Protein AF-A0A6B0XK32-F1 (afdb_monomer_lite)

Sequence (241 aa):
MDDLLRACERLWPQGVSIFLSHQARFRNPLSPVDREALADSEAARDTAVVAVVAEDLPERLDRLERGTYFPVPLARAVAGGRAFDDALMSFHYPPIVVDADRRWSWKGQSVAERIRRFFVQHIGYDPALGVWFVEYRVNDGWWDKCYLDCATTPLVAVQLREGTEDEGGRVVADLNNRLTDTLDPDSLRLDEQERLFATSADHGLVEIADAPRFTLLRTVSEDCRTVEFAGARRTLSWPDG

Structure (mmCIF, N/CA/C/O backbone):
data_AF-A0A6B0XK32-F1
#
_entry.id   AF-A0A6B0XK32-F1
#
loop_
_atom_site.group_PDB
_atom_site.id
_atom_site.type_symbol
_atom_site.label_atom_id
_atom_site.label_alt_id
_atom_site.label_comp_id
_atom_site.label_asym_id
_atom_site.label_entity_id
_atom_site.label_seq_id
_atom_site.pdbx_PDB_ins_code
_atom_site.Cartn_x
_atom_site.Cartn_y
_atom_site.Cartn_z
_atom_site.occupancy
_atom_site.B_iso_or_equiv
_atom_site.auth_seq_id
_atom_site.auth_comp_id
_atom_site.auth_asym_id
_atom_site.auth_atom_id
_atom_site.pdbx_PDB_model_num
ATOM 1 N N . MET A 1 1 ? 1.103 -6.679 24.507 1.00 87.19 1 MET A N 1
ATOM 2 C CA . MET A 1 1 ? 1.551 -6.611 23.100 1.00 87.19 1 MET A CA 1
ATOM 3 C C . MET A 1 1 ? 1.401 -7.964 22.420 1.00 87.19 1 MET A C 1
ATOM 5 O O . MET A 1 1 ? 0.798 -8.006 21.362 1.00 87.19 1 MET A O 1
ATOM 9 N N . ASP A 1 2 ? 1.865 -9.057 23.024 1.00 90.19 2 ASP A N 1
ATOM 10 C CA . ASP A 1 2 ? 1.809 -10.392 22.403 1.00 90.19 2 ASP A CA 1
ATOM 11 C C . ASP A 1 2 ? 0.392 -10.848 22.023 1.00 90.19 2 ASP A C 1
ATOM 13 O O . ASP A 1 2 ? 0.184 -11.312 20.904 1.00 90.19 2 ASP A O 1
ATOM 17 N N . ASP A 1 3 ? -0.596 -10.652 22.902 1.00 90.38 3 ASP A N 1
ATOM 18 C CA . ASP A 1 3 ? -1.992 -11.012 22.605 1.00 90.38 3 ASP A CA 1
ATOM 19 C C . ASP A 1 3 ? -2.573 -10.176 21.460 1.00 90.38 3 ASP A C 1
ATOM 21 O O . ASP A 1 3 ? -3.212 -10.713 20.557 1.00 90.38 3 ASP A O 1
ATOM 25 N N . LEU A 1 4 ? -2.278 -8.870 21.450 1.00 93.69 4 LEU A N 1
ATOM 26 C CA . LEU A 1 4 ? -2.646 -7.966 20.360 1.00 93.69 4 LEU A CA 1
ATOM 27 C C . LEU A 1 4 ? -2.026 -8.430 19.037 1.00 93.69 4 LEU A C 1
ATOM 29 O O . LEU A 1 4 ? -2.711 -8.468 18.020 1.00 93.69 4 LEU A O 1
ATOM 33 N N . LEU A 1 5 ? -0.743 -8.796 19.047 1.00 95.12 5 LEU A N 1
ATOM 34 C CA . LEU A 1 5 ? -0.038 -9.239 17.851 1.00 95.12 5 LEU A CA 1
ATOM 35 C C . LEU A 1 5 ? -0.641 -10.534 17.300 1.00 95.12 5 LEU A C 1
ATOM 37 O O . LEU A 1 5 ? -1.006 -10.579 16.128 1.00 95.12 5 LEU A O 1
ATOM 41 N N . ARG A 1 6 ? -0.820 -11.547 18.155 1.00 95.12 6 ARG A N 1
ATOM 42 C CA . ARG A 1 6 ? -1.422 -12.834 17.778 1.00 95.12 6 ARG A CA 1
ATOM 43 C C . ARG A 1 6 ? -2.830 -12.657 17.213 1.00 95.12 6 ARG A C 1
ATOM 45 O O . ARG A 1 6 ? -3.221 -13.333 16.263 1.00 95.12 6 ARG A O 1
ATOM 52 N N . ALA A 1 7 ? -3.602 -11.746 17.796 1.00 94.88 7 ALA A N 1
ATOM 53 C CA . ALA A 1 7 ? -4.926 -11.416 17.303 1.00 94.88 7 ALA A CA 1
ATOM 54 C C . ALA A 1 7 ? -4.870 -10.758 15.918 1.00 94.88 7 ALA A C 1
ATOM 56 O O . ALA A 1 7 ? -5.557 -11.206 15.001 1.00 94.88 7 ALA A O 1
ATOM 57 N N . CYS A 1 8 ? -3.999 -9.763 15.724 1.00 96.94 8 CYS A N 1
ATOM 58 C CA . CYS A 1 8 ? -3.786 -9.149 14.415 1.00 96.94 8 CYS A CA 1
ATOM 59 C C . CYS A 1 8 ? -3.351 -10.178 13.356 1.00 96.94 8 CYS A C 1
ATOM 61 O O . CYS A 1 8 ? -3.850 -10.133 12.235 1.00 96.94 8 CYS A O 1
ATOM 63 N N . GLU A 1 9 ? -2.482 -11.135 13.700 1.00 96.38 9 GLU A N 1
ATOM 64 C CA . GLU A 1 9 ? -2.036 -12.205 12.790 1.00 96.38 9 GLU A CA 1
ATOM 65 C C . GLU A 1 9 ? -3.196 -13.099 12.339 1.00 96.38 9 GLU A C 1
ATOM 67 O O . GLU A 1 9 ? -3.226 -13.549 11.196 1.00 96.38 9 GLU A O 1
ATOM 72 N N . ARG A 1 10 ? -4.185 -13.328 13.211 1.00 95.12 10 ARG A N 1
ATOM 73 C CA . ARG A 1 10 ? -5.401 -14.083 12.879 1.00 95.12 10 ARG A CA 1
ATOM 74 C C . ARG A 1 10 ? -6.360 -13.288 11.986 1.00 95.12 10 ARG A C 1
ATOM 76 O O . ARG A 1 10 ? -7.034 -13.881 11.146 1.00 95.12 10 ARG A O 1
ATOM 83 N N . LEU A 1 11 ? -6.441 -11.973 12.180 1.00 96.38 11 LEU A N 1
ATOM 84 C CA . LEU A 1 11 ? -7.325 -11.077 11.425 1.00 96.38 11 LEU A CA 1
ATOM 85 C C . LEU A 1 11 ? -6.786 -10.780 10.014 1.00 96.38 11 LEU A C 1
ATOM 87 O O . LEU A 1 11 ? -7.555 -10.724 9.052 1.00 96.38 11 LEU A O 1
ATOM 91 N N . TRP A 1 12 ? -5.466 -10.651 9.873 1.00 95.94 12 TRP A N 1
ATOM 92 C CA . TRP A 1 12 ? -4.818 -10.202 8.639 1.00 95.94 12 TRP A CA 1
ATOM 93 C C . TRP A 1 12 ? -5.157 -11.023 7.384 1.00 95.94 12 TRP A C 1
ATOM 95 O O . TRP A 1 12 ? -5.528 -10.412 6.379 1.00 95.94 12 TRP A O 1
ATOM 105 N N . PRO A 1 13 ? -5.142 -12.374 7.400 1.00 94.69 13 PRO A N 1
ATOM 106 C CA . PRO A 1 13 ? -5.497 -13.173 6.224 1.00 94.69 13 PRO A CA 1
ATOM 107 C C . PRO A 1 13 ? -6.933 -12.956 5.727 1.00 94.69 13 PRO A C 1
ATOM 109 O O . PRO A 1 13 ? -7.226 -13.246 4.571 1.00 94.69 13 PRO A O 1
ATOM 112 N N . GLN A 1 14 ? -7.827 -12.437 6.576 1.00 94.38 14 GLN A N 1
ATOM 113 C CA . GLN A 1 14 ? -9.205 -12.102 6.202 1.00 94.38 14 GLN A CA 1
ATOM 114 C C . GLN A 1 14 ? -9.328 -10.690 5.601 1.00 94.38 14 GLN A C 1
ATOM 116 O O . GLN A 1 14 ? -10.423 -10.244 5.272 1.00 94.38 14 GLN A O 1
ATOM 121 N N . GLY A 1 15 ? -8.213 -9.970 5.440 1.00 93.88 15 GLY A N 1
ATOM 122 C CA . GLY A 1 15 ? -8.193 -8.580 4.987 1.00 93.88 15 GLY A CA 1
ATOM 123 C C . GLY A 1 15 ? -8.655 -7.589 6.056 1.00 93.88 15 GLY A C 1
ATOM 124 O O . GLY A 1 15 ? -9.072 -6.484 5.716 1.00 93.88 15 GLY A O 1
ATOM 125 N N . VAL A 1 16 ? -8.593 -7.979 7.333 1.00 95.94 16 VAL A N 1
ATOM 126 C CA . VAL A 1 16 ? -8.900 -7.123 8.483 1.00 95.94 16 VAL A CA 1
ATOM 127 C C . VAL A 1 16 ? -7.586 -6.613 9.068 1.00 95.94 16 VAL A C 1
ATOM 129 O O . VAL A 1 16 ? -6.782 -7.384 9.593 1.00 95.94 16 VAL A O 1
ATOM 132 N N . SER A 1 17 ? -7.359 -5.305 8.984 1.00 96.69 17 SER A N 1
ATOM 133 C CA . SER A 1 17 ? -6.182 -4.641 9.546 1.00 96.69 17 SER A CA 1
ATOM 134 C C . SER A 1 17 ? -6.546 -3.814 10.778 1.00 96.69 17 SER A C 1
ATOM 136 O O . SER A 1 17 ? -7.652 -3.290 10.905 1.00 96.69 17 SER A O 1
ATOM 138 N N . ILE A 1 18 ? -5.594 -3.680 11.702 1.00 97.31 18 ILE A N 1
ATOM 139 C CA . ILE A 1 18 ? -5.763 -2.925 12.946 1.00 97.31 18 ILE A CA 1
ATOM 140 C C . ILE A 1 18 ? -4.796 -1.756 12.953 1.00 97.31 18 ILE A C 1
ATOM 142 O O . ILE A 1 18 ? -3.587 -1.964 12.853 1.00 97.31 18 ILE A O 1
ATOM 146 N N . PHE A 1 19 ? -5.315 -0.542 13.141 1.00 97.31 19 PHE A N 1
ATOM 147 C CA . PHE A 1 19 ? -4.491 0.642 13.373 1.00 97.31 19 PHE A CA 1
ATOM 148 C C . PHE A 1 19 ? -4.674 1.187 14.784 1.00 97.31 19 PHE A C 1
ATOM 150 O O . PHE A 1 19 ? -5.776 1.525 15.219 1.00 97.31 19 PHE A O 1
ATOM 157 N N . LEU A 1 20 ? -3.548 1.350 15.475 1.00 96.31 20 LEU A N 1
ATOM 158 C CA . LEU A 1 20 ? -3.465 2.112 16.711 1.00 96.31 20 LEU A CA 1
ATOM 159 C C . LEU A 1 20 ? -2.926 3.508 16.408 1.00 96.31 20 LEU A C 1
ATOM 161 O O . LEU A 1 20 ? -1.928 3.660 15.708 1.00 96.31 20 LEU A O 1
ATOM 165 N N . SER A 1 21 ? -3.575 4.534 16.952 1.00 92.00 21 SER A N 1
ATOM 166 C CA . SER A 1 21 ? -3.043 5.896 16.908 1.00 92.00 21 SER A CA 1
ATOM 167 C C . SER A 1 21 ? -1.945 6.045 17.960 1.00 92.00 21 SER A C 1
ATOM 169 O O . SER A 1 21 ? -2.215 5.910 19.153 1.00 92.00 21 SER A O 1
ATOM 171 N N . HIS A 1 22 ? -0.729 6.375 17.536 1.00 93.44 22 HIS A N 1
ATOM 172 C CA . HIS A 1 22 ? 0.394 6.678 18.417 1.00 93.44 22 HIS A CA 1
ATOM 173 C C . HIS A 1 22 ? 1.252 7.793 17.812 1.00 93.44 22 HIS A C 1
ATOM 175 O O . HIS A 1 22 ? 1.581 7.747 16.628 1.00 93.44 22 HIS A O 1
ATOM 181 N N . GLN A 1 23 ? 1.591 8.809 18.616 1.00 90.81 23 GLN A N 1
ATOM 182 C CA . GLN A 1 23 ? 2.383 9.973 18.183 1.00 90.81 23 GLN A CA 1
ATOM 183 C C . GLN A 1 23 ? 1.872 10.598 16.870 1.00 90.81 23 GLN A C 1
ATOM 185 O O . GLN A 1 23 ? 2.622 10.772 15.911 1.00 90.81 23 GLN A O 1
ATOM 190 N N . ALA A 1 24 ? 0.571 10.908 16.820 1.00 91.06 24 ALA A N 1
ATOM 191 C CA . ALA A 1 24 ? -0.094 11.515 15.661 1.00 91.06 24 ALA A CA 1
ATOM 192 C C . ALA A 1 24 ? -0.096 10.678 14.363 1.00 91.06 24 ALA A C 1
ATOM 194 O O . ALA A 1 24 ? -0.423 11.213 13.304 1.00 91.06 24 ALA A O 1
ATOM 195 N N . ARG A 1 25 ? 0.254 9.387 14.426 1.00 94.00 25 ARG A N 1
ATOM 196 C CA . ARG A 1 25 ? 0.271 8.468 13.281 1.00 94.00 25 ARG A CA 1
ATOM 197 C C . ARG A 1 25 ? -0.532 7.211 13.565 1.00 94.00 25 ARG A C 1
ATOM 199 O O . ARG A 1 25 ? -0.591 6.741 14.701 1.00 94.00 25 ARG A O 1
ATOM 206 N N . PHE A 1 26 ? -1.101 6.636 12.514 1.00 95.62 26 PHE A N 1
ATOM 207 C CA . PHE A 1 26 ? -1.689 5.307 12.569 1.00 95.62 26 PHE A CA 1
ATOM 208 C C . PHE A 1 26 ? -0.630 4.239 12.326 1.00 95.62 26 PHE A C 1
ATOM 210 O O . PHE A 1 26 ? 0.106 4.279 11.341 1.00 95.62 26 PHE A O 1
ATOM 217 N N . ARG A 1 27 ? -0.562 3.282 13.246 1.00 95.88 27 ARG A N 1
ATOM 218 C CA . ARG A 1 27 ? 0.478 2.260 13.318 1.00 95.88 27 ARG A CA 1
ATOM 219 C C . ARG A 1 27 ? -0.157 0.877 13.281 1.00 95.88 27 ARG A C 1
ATOM 221 O O . ARG A 1 27 ? -1.100 0.623 14.033 1.00 95.88 27 ARG A O 1
ATOM 228 N N . ASN A 1 28 ? 0.359 -0.003 12.425 1.00 96.88 28 ASN A N 1
ATOM 229 C CA . ASN A 1 28 ? -0.066 -1.400 12.367 1.00 96.88 28 ASN A CA 1
ATOM 230 C C . ASN A 1 28 ? 0.826 -2.269 13.266 1.00 96.88 28 ASN A C 1
ATOM 232 O O . ASN A 1 28 ? 2.017 -2.377 12.979 1.00 96.88 28 ASN A O 1
ATOM 236 N N . PRO A 1 29 ? 0.290 -2.955 14.291 1.00 96.88 29 PRO A N 1
ATOM 237 C CA . PRO A 1 29 ? 1.086 -3.846 15.138 1.00 96.88 29 PRO A CA 1
ATOM 238 C C . PRO A 1 29 ? 1.835 -4.958 14.380 1.00 96.88 29 PRO A C 1
ATOM 240 O O . PRO A 1 29 ? 2.850 -5.456 14.872 1.00 96.88 29 PRO A O 1
ATOM 243 N N . LEU A 1 30 ? 1.363 -5.360 13.193 1.00 97.12 30 LEU A N 1
ATOM 244 C CA . LEU A 1 30 ? 2.015 -6.396 12.387 1.00 97.12 30 LEU A CA 1
ATOM 245 C C . LEU A 1 30 ? 3.283 -5.908 11.690 1.00 97.12 30 LEU A C 1
ATOM 247 O O . LEU A 1 30 ? 4.211 -6.698 11.529 1.00 97.12 30 LEU A O 1
ATOM 251 N N . SER A 1 31 ? 3.361 -4.626 11.342 1.00 96.19 31 SER A N 1
ATOM 252 C CA . SER A 1 31 ? 4.545 -4.047 10.710 1.00 96.19 31 SER A CA 1
ATOM 253 C C . SER A 1 31 ? 5.675 -3.908 11.735 1.00 96.19 31 SER A C 1
ATOM 255 O O . SER A 1 31 ? 5.455 -3.280 12.771 1.00 96.19 31 SER A O 1
ATOM 257 N N . PRO A 1 32 ? 6.881 -4.463 11.505 1.00 95.12 32 PRO A N 1
ATOM 258 C CA . PRO A 1 32 ? 7.977 -4.389 12.473 1.00 95.12 32 PRO A CA 1
ATOM 259 C C . PRO A 1 32 ? 8.346 -2.954 12.871 1.00 95.12 32 PRO A C 1
ATOM 261 O O . PRO A 1 32 ? 8.532 -2.679 14.054 1.00 95.12 32 PRO A O 1
ATOM 264 N N . VAL A 1 33 ? 8.369 -2.034 11.900 1.00 93.25 33 VAL A N 1
ATOM 265 C CA . VAL A 1 33 ? 8.687 -0.613 12.124 1.00 93.25 33 VAL A CA 1
ATOM 266 C C . VAL A 1 33 ? 7.618 0.060 12.985 1.00 93.25 33 VAL A C 1
ATOM 268 O O . VAL A 1 33 ? 7.926 0.752 13.956 1.00 93.25 33 VAL A O 1
ATOM 271 N N . ASP A 1 34 ? 6.340 -0.159 12.666 1.00 95.50 34 ASP A N 1
ATOM 272 C CA . ASP A 1 34 ? 5.243 0.403 13.458 1.00 95.50 34 ASP A CA 1
ATOM 273 C C . ASP A 1 34 ? 5.154 -0.258 14.845 1.00 95.50 34 ASP A C 1
ATOM 275 O O . ASP A 1 34 ? 4.798 0.407 15.817 1.00 95.50 34 ASP A O 1
ATOM 279 N N . ARG A 1 35 ? 5.500 -1.545 14.966 1.00 95.69 35 ARG A N 1
ATOM 280 C CA . ARG A 1 35 ? 5.516 -2.285 16.234 1.00 95.69 35 ARG A CA 1
ATOM 281 C C . ARG A 1 35 ? 6.562 -1.744 17.195 1.00 95.69 35 ARG A C 1
ATOM 283 O O . ARG A 1 35 ? 6.255 -1.585 18.374 1.00 95.69 35 ARG A O 1
ATOM 290 N N . GLU A 1 36 ? 7.759 -1.439 16.702 1.00 94.62 36 GLU A N 1
ATOM 291 C CA . GLU A 1 36 ? 8.800 -0.783 17.497 1.00 94.62 36 GLU A CA 1
ATOM 292 C C . GLU A 1 36 ? 8.304 0.572 18.016 1.00 94.62 36 GLU A C 1
ATOM 294 O O . GLU A 1 36 ? 8.368 0.840 19.216 1.00 94.62 36 GLU A O 1
ATOM 299 N N . ALA A 1 37 ? 7.684 1.380 17.149 1.00 93.88 37 ALA A N 1
ATOM 300 C CA . ALA A 1 37 ? 7.085 2.652 17.551 1.00 93.88 37 ALA A CA 1
ATOM 301 C C . ALA A 1 37 ? 5.940 2.488 18.570 1.00 93.88 37 ALA A C 1
ATOM 303 O O . ALA A 1 37 ? 5.680 3.391 19.361 1.00 93.88 37 ALA A O 1
ATOM 304 N N . LEU A 1 38 ? 5.243 1.349 18.568 1.00 95.88 38 LEU A N 1
ATOM 305 C CA . LEU A 1 38 ? 4.157 1.040 19.498 1.00 95.88 38 LEU A CA 1
ATOM 306 C C . LEU A 1 38 ? 4.627 0.451 20.837 1.00 95.88 38 LEU A C 1
ATOM 308 O O . LEU A 1 38 ? 3.774 0.208 21.695 1.00 95.88 38 LEU A O 1
ATOM 312 N N . ALA A 1 39 ? 5.930 0.237 21.051 1.00 91.94 39 ALA A N 1
ATOM 313 C CA . ALA A 1 39 ? 6.454 -0.408 22.258 1.00 91.94 39 ALA A CA 1
ATOM 314 C C . ALA A 1 39 ? 5.959 0.259 23.557 1.00 91.94 39 ALA A C 1
ATOM 316 O O . ALA A 1 39 ? 5.569 -0.443 24.495 1.00 91.94 39 ALA A O 1
ATOM 317 N N . ASP A 1 40 ? 5.881 1.595 23.570 1.00 89.94 40 ASP A N 1
ATOM 318 C CA . ASP A 1 40 ? 5.410 2.417 24.695 1.00 89.94 40 ASP A CA 1
ATOM 319 C C . ASP A 1 40 ? 4.003 3.001 24.510 1.00 89.94 40 ASP A C 1
ATOM 321 O O . ASP A 1 40 ? 3.586 3.915 25.220 1.00 89.94 40 ASP A O 1
ATOM 325 N N . SER A 1 41 ? 3.228 2.458 23.573 1.00 94.19 41 SER A N 1
ATOM 326 C CA . SER A 1 41 ? 1.852 2.890 23.359 1.00 94.19 41 SER A CA 1
ATOM 327 C C . SER A 1 41 ? 0.942 2.452 24.508 1.00 94.19 41 SER A C 1
ATOM 329 O O . SER A 1 41 ? 0.723 1.258 24.717 1.00 94.19 41 SER A O 1
ATOM 331 N N . GLU A 1 42 ? 0.336 3.416 25.209 1.00 93.88 42 GLU A N 1
ATOM 332 C CA . GLU A 1 42 ? -0.712 3.148 26.207 1.00 93.88 42 GLU A CA 1
ATOM 333 C C . GLU A 1 42 ? -1.885 2.379 25.590 1.00 93.88 42 GLU A C 1
ATO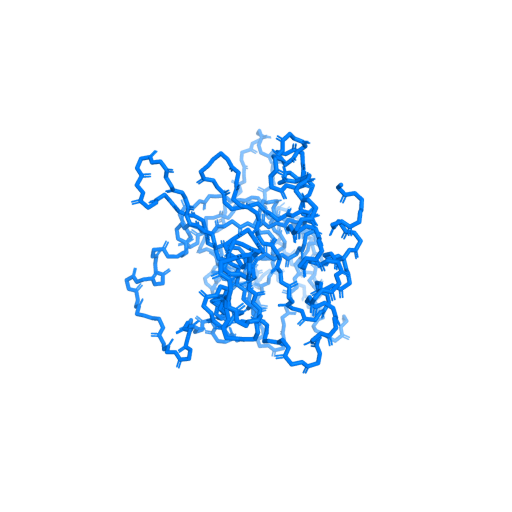M 335 O O . GLU A 1 42 ? -2.355 1.404 26.165 1.00 93.88 42 GLU A O 1
ATOM 340 N N . ALA A 1 43 ? -2.289 2.741 24.368 1.00 93.06 43 ALA A N 1
ATOM 341 C CA . ALA A 1 43 ? -3.354 2.053 23.643 1.00 93.06 43 ALA A CA 1
ATOM 342 C C . ALA A 1 43 ? -3.038 0.572 23.379 1.00 93.06 43 ALA A C 1
ATOM 344 O O . ALA A 1 43 ? -3.946 -0.249 23.355 1.00 93.06 43 ALA A O 1
ATOM 345 N N . ALA A 1 44 ? -1.763 0.213 23.198 1.00 93.50 44 ALA A N 1
ATOM 346 C CA . ALA A 1 44 ? -1.357 -1.180 23.002 1.00 93.50 44 ALA A CA 1
ATOM 347 C C . ALA A 1 44 ? -1.287 -1.990 24.314 1.00 93.50 44 ALA A C 1
ATOM 349 O O . ALA A 1 44 ? -1.113 -3.212 24.275 1.00 93.50 44 ALA A O 1
ATOM 350 N N . ARG A 1 45 ? -1.376 -1.314 25.469 1.00 93.12 45 ARG A N 1
ATOM 351 C CA . ARG A 1 45 ? -1.373 -1.901 26.820 1.00 93.12 45 ARG A CA 1
ATOM 352 C C . ARG A 1 45 ? -2.746 -1.817 27.503 1.00 93.12 45 ARG A C 1
ATOM 354 O O . ARG A 1 45 ? -2.948 -2.479 28.516 1.00 93.12 45 ARG A O 1
ATOM 361 N N . ASP A 1 46 ? -3.670 -1.026 26.963 1.00 95.75 46 ASP A N 1
ATOM 362 C CA . ASP A 1 46 ? -5.040 -0.881 27.451 1.00 95.75 46 ASP A CA 1
ATOM 363 C C . ASP A 1 46 ? -5.815 -2.196 27.270 1.00 95.75 46 ASP A C 1
ATOM 365 O O . ASP A 1 46 ? -5.985 -2.692 26.154 1.00 95.75 46 ASP A O 1
ATOM 369 N N . THR A 1 47 ? -6.290 -2.764 28.379 1.00 95.62 47 THR A N 1
ATOM 370 C CA . THR A 1 47 ? -6.980 -4.058 28.396 1.00 95.62 47 THR A CA 1
ATOM 371 C C . THR A 1 47 ? -8.286 -4.043 27.610 1.00 95.62 47 THR A C 1
ATOM 373 O O . THR A 1 47 ? -8.617 -5.054 26.998 1.00 95.62 47 THR A O 1
ATOM 376 N N . ALA A 1 48 ? -9.005 -2.918 27.564 1.00 96.06 48 ALA A N 1
ATOM 377 C CA . ALA A 1 48 ? -10.228 -2.804 26.777 1.00 96.06 48 ALA A CA 1
ATOM 378 C C . ALA A 1 48 ? -9.914 -2.782 25.275 1.00 96.06 48 ALA A C 1
ATOM 380 O O . ALA A 1 48 ? -10.603 -3.422 24.487 1.00 96.06 48 ALA A O 1
ATOM 381 N N . VAL A 1 49 ? -8.842 -2.094 24.869 1.00 96.94 49 VAL A N 1
ATOM 382 C CA . VAL A 1 49 ? -8.389 -2.088 23.467 1.00 96.94 49 VAL A CA 1
ATOM 383 C C . VAL A 1 49 ? -7.904 -3.474 23.047 1.00 96.94 49 VAL A C 1
ATOM 385 O O . VAL A 1 49 ? -8.228 -3.928 21.951 1.00 96.94 49 VAL A O 1
ATOM 388 N N . VAL A 1 50 ? -7.155 -4.159 23.915 1.00 96.12 50 VAL A N 1
ATOM 389 C CA . VAL A 1 50 ? -6.697 -5.529 23.655 1.00 96.12 50 VAL A CA 1
ATOM 390 C C . VAL A 1 50 ? -7.883 -6.487 23.541 1.00 96.12 50 VAL A C 1
ATOM 392 O O . VAL A 1 50 ? -7.906 -7.256 22.586 1.00 96.12 50 VAL A O 1
ATOM 395 N N . ALA A 1 51 ? -8.885 -6.404 24.424 1.00 96.38 51 ALA A N 1
ATOM 396 C CA . ALA A 1 51 ? -10.088 -7.241 24.357 1.00 96.38 51 ALA A CA 1
ATOM 397 C C . ALA A 1 51 ? -10.854 -7.051 23.037 1.00 96.38 51 ALA A C 1
ATOM 399 O O . ALA A 1 51 ? -11.197 -8.033 22.381 1.00 96.38 51 ALA A O 1
ATOM 400 N N . VAL A 1 52 ? -11.002 -5.805 22.566 1.00 96.88 52 VAL A N 1
ATOM 401 C CA . VAL A 1 52 ? -11.623 -5.530 21.259 1.00 96.88 52 VAL A CA 1
ATOM 402 C C . VAL A 1 52 ? -10.924 -6.296 20.133 1.00 96.88 52 VAL A C 1
ATOM 404 O O . VAL A 1 52 ? -11.581 -6.879 19.274 1.00 96.88 52 VAL A O 1
ATOM 407 N N . VAL A 1 53 ? -9.588 -6.304 20.114 1.00 97.25 53 VAL A N 1
ATOM 408 C CA . VAL A 1 53 ? -8.827 -6.934 19.023 1.00 97.25 53 VAL A CA 1
ATOM 409 C C . VAL A 1 53 ? -8.701 -8.447 19.196 1.00 97.25 53 VAL A C 1
ATOM 411 O O . VAL A 1 53 ? -8.766 -9.168 18.205 1.00 97.25 53 VAL A O 1
ATOM 414 N N . ALA A 1 54 ? -8.510 -8.934 20.422 1.00 96.31 54 ALA A N 1
ATOM 415 C CA . ALA A 1 54 ? -8.235 -10.339 20.714 1.00 96.31 54 ALA A CA 1
ATOM 416 C C . ALA A 1 54 ? -9.490 -11.204 20.882 1.00 96.31 54 ALA A C 1
ATOM 418 O O . ALA A 1 54 ? -9.416 -12.416 20.667 1.00 96.31 54 ALA A O 1
ATOM 419 N N . GLU A 1 55 ? -10.625 -10.595 21.219 1.00 94.94 55 GLU A N 1
ATOM 420 C CA . GLU A 1 55 ? -11.870 -11.295 21.540 1.00 94.94 55 GLU A CA 1
ATOM 421 C C . GLU A 1 55 ? -13.004 -10.809 20.631 1.00 94.94 55 GLU A C 1
ATOM 423 O O . GLU A 1 55 ? -13.465 -11.562 19.769 1.00 94.94 55 GLU A O 1
ATOM 428 N N . ASP A 1 56 ? -13.388 -9.531 20.730 1.00 95.06 56 ASP A N 1
ATOM 429 C CA . ASP A 1 56 ? -14.621 -9.052 20.096 1.00 95.06 56 ASP A CA 1
ATOM 430 C C . ASP A 1 56 ? -14.579 -9.089 18.560 1.00 95.06 56 ASP A C 1
ATOM 432 O O . ASP A 1 56 ? -15.557 -9.490 17.923 1.00 95.06 56 ASP A O 1
ATOM 436 N N . LEU A 1 57 ? -13.478 -8.653 17.935 1.00 95.31 57 LEU A N 1
ATOM 437 C CA . LEU A 1 57 ? -13.333 -8.697 16.475 1.00 95.31 57 LEU A CA 1
ATOM 438 C C . LEU A 1 57 ? -13.263 -10.150 15.955 1.00 95.31 57 LEU A C 1
ATOM 440 O O . LEU A 1 57 ? -14.025 -10.478 15.042 1.00 95.31 57 LEU A O 1
ATOM 444 N N . PRO A 1 58 ? -12.434 -11.055 16.519 1.00 93.69 58 PRO A N 1
ATOM 445 C CA . PRO A 1 58 ? -12.397 -12.457 16.105 1.00 93.69 58 PRO A CA 1
ATOM 446 C C . PRO A 1 58 ? -13.718 -13.222 16.243 1.00 93.69 58 PRO A C 1
ATOM 448 O O . PRO A 1 58 ? -13.974 -14.106 15.427 1.00 93.69 58 PRO A O 1
ATOM 451 N N . GLU A 1 59 ? -14.560 -12.905 17.230 1.00 93.81 59 GLU A N 1
ATOM 452 C CA . GLU A 1 59 ? -15.909 -13.488 17.359 1.00 93.81 59 GLU A CA 1
ATOM 453 C C . GLU A 1 59 ? -16.840 -13.139 16.192 1.00 93.81 59 GLU A C 1
ATOM 455 O O . GLU A 1 59 ? -17.865 -13.784 15.992 1.00 93.81 59 GLU A O 1
ATOM 460 N N . ARG A 1 60 ? -16.497 -12.096 15.437 1.00 92.69 60 ARG A N 1
ATOM 461 C CA . ARG A 1 60 ? -17.319 -11.504 14.378 1.00 92.69 60 ARG A CA 1
ATOM 462 C C . ARG A 1 60 ? -16.674 -11.662 13.010 1.00 92.69 60 ARG A C 1
ATOM 464 O O . ARG A 1 60 ? -17.090 -11.000 12.068 1.00 92.69 60 ARG A O 1
ATOM 471 N N . LEU A 1 61 ? -15.630 -12.481 12.910 1.00 91.38 61 LEU A N 1
ATOM 472 C CA . LEU A 1 61 ? -14.749 -12.539 11.747 1.00 91.38 61 LEU A CA 1
ATOM 473 C C . LEU A 1 61 ? -15.494 -12.823 10.436 1.00 91.38 61 LEU A C 1
ATOM 475 O O . LEU A 1 61 ? -15.134 -12.279 9.401 1.00 91.38 61 LEU A O 1
ATOM 479 N N . ASP A 1 62 ? -16.547 -13.634 10.496 1.00 90.19 62 ASP A N 1
ATOM 480 C CA . ASP A 1 62 ? -17.415 -14.005 9.375 1.00 90.19 62 ASP A CA 1
ATOM 481 C C . ASP A 1 62 ? -18.254 -12.842 8.820 1.00 90.19 62 ASP A C 1
ATOM 483 O O . ASP A 1 62 ? -18.713 -12.898 7.680 1.00 90.19 62 ASP A O 1
ATOM 487 N N . ARG A 1 63 ? -18.439 -11.784 9.614 1.00 89.62 63 ARG A N 1
ATOM 488 C CA . ARG A 1 63 ? -19.216 -10.587 9.268 1.00 89.62 63 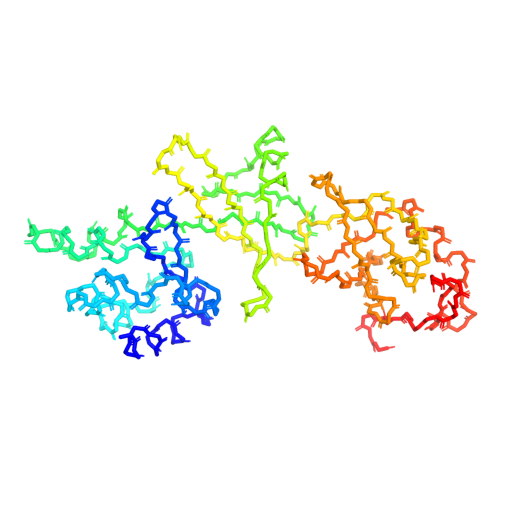ARG A CA 1
ATOM 489 C C . ARG A 1 63 ? -18.379 -9.313 9.175 1.00 89.62 63 ARG A C 1
ATOM 491 O O . ARG A 1 63 ? -18.943 -8.247 8.933 1.00 89.62 63 ARG A O 1
ATOM 498 N N . LEU A 1 64 ? -17.065 -9.390 9.395 1.00 92.88 64 LEU A N 1
ATOM 499 C CA . LEU A 1 64 ? -16.184 -8.240 9.215 1.00 92.88 64 LEU A CA 1
ATOM 500 C C . LEU A 1 64 ? -15.968 -7.975 7.725 1.00 92.88 64 LEU A C 1
ATOM 502 O O . LEU A 1 64 ? -15.647 -8.872 6.947 1.00 92.88 64 LEU A O 1
ATOM 506 N N . GLU A 1 65 ? -16.114 -6.714 7.337 1.00 92.69 65 GLU A N 1
ATOM 507 C CA . GLU A 1 65 ? -15.706 -6.258 6.019 1.00 92.69 65 GLU A CA 1
ATOM 508 C C . GLU A 1 65 ? -14.182 -6.115 5.965 1.00 92.69 65 GLU A C 1
ATOM 510 O O . GLU A 1 65 ? -13.525 -5.774 6.951 1.00 92.69 65 GLU A O 1
ATOM 515 N N . ARG A 1 66 ? -13.605 -6.313 4.778 1.00 93.31 66 ARG A N 1
ATOM 516 C CA . ARG A 1 66 ? -12.189 -6.004 4.549 1.00 93.31 66 ARG A CA 1
ATOM 517 C C . ARG A 1 66 ? -11.928 -4.522 4.818 1.00 93.31 66 ARG A C 1
ATOM 519 O O . ARG A 1 66 ? -12.734 -3.655 4.469 1.00 93.31 66 ARG A O 1
ATOM 526 N N . GLY A 1 67 ? -10.775 -4.222 5.396 1.00 95.31 67 GLY A N 1
ATOM 527 C CA . GLY A 1 67 ? -10.340 -2.862 5.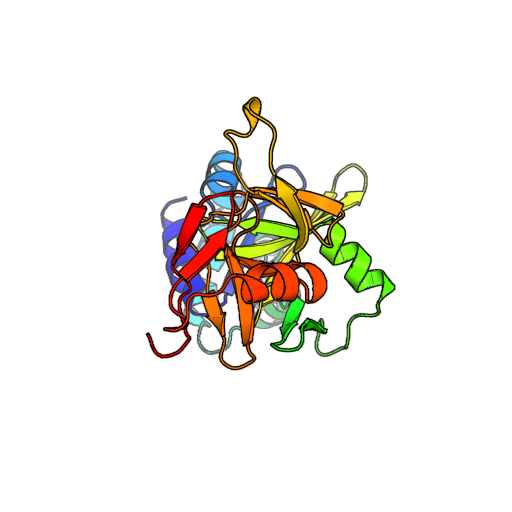681 1.00 95.31 67 GLY A CA 1
ATOM 528 C C . GLY A 1 67 ? -9.748 -2.699 7.068 1.00 95.31 67 GLY A C 1
ATOM 529 O O . GLY A 1 67 ? -9.404 -3.664 7.751 1.00 95.31 67 GLY A O 1
ATOM 530 N N . THR A 1 68 ? -9.618 -1.438 7.457 1.00 96.50 68 THR A N 1
ATOM 531 C CA . THR A 1 68 ? -8.941 -1.033 8.682 1.00 96.50 68 THR A CA 1
ATOM 532 C C . THR A 1 68 ? -9.937 -0.753 9.791 1.00 96.50 68 THR A C 1
ATOM 534 O O . THR A 1 68 ? -10.876 0.022 9.611 1.00 96.50 68 THR A O 1
ATOM 537 N N . TYR A 1 69 ? -9.680 -1.316 10.966 1.00 96.81 69 TYR A N 1
ATOM 538 C CA . TYR A 1 69 ? -10.437 -1.079 12.187 1.00 96.81 69 TYR A CA 1
ATOM 539 C C . TYR A 1 69 ? -9.604 -0.313 13.218 1.00 96.81 69 TYR A C 1
ATOM 541 O O . TYR A 1 69 ? -8.391 -0.514 13.353 1.00 96.81 69 TYR A O 1
ATOM 549 N N . PHE A 1 70 ? -10.277 0.560 13.971 1.00 96.50 70 PHE A N 1
ATOM 550 C CA . PHE A 1 70 ? -9.663 1.415 14.988 1.00 96.50 70 PHE A CA 1
ATOM 551 C C . PHE A 1 70 ? -10.180 1.031 16.383 1.00 96.50 70 PHE A C 1
ATOM 553 O O . PHE A 1 70 ? -11.215 1.537 16.825 1.00 96.50 70 PHE A O 1
ATOM 560 N N . PRO A 1 71 ? -9.477 0.149 17.115 1.00 96.44 71 PRO A N 1
ATOM 561 C CA . PRO A 1 71 ? -9.993 -0.418 18.359 1.00 96.44 71 PRO A CA 1
ATOM 562 C C . PRO A 1 71 ? -10.030 0.591 19.514 1.00 96.44 71 PRO A C 1
ATOM 564 O O . PRO A 1 71 ? -10.870 0.470 20.396 1.00 96.44 71 PRO A O 1
ATOM 567 N N . VAL A 1 72 ? -9.189 1.633 19.503 1.00 95.75 72 VAL A N 1
ATOM 568 C CA . VAL A 1 72 ? -9.186 2.678 20.547 1.00 95.75 72 VAL A CA 1
ATOM 569 C C . VAL A 1 72 ? -10.520 3.434 20.624 1.00 95.75 72 VAL A C 1
ATOM 571 O O . VAL A 1 72 ? -11.132 3.456 21.695 1.00 95.75 72 VAL A O 1
ATOM 574 N N . PRO A 1 73 ? -11.012 4.075 19.545 1.00 95.00 73 PRO A N 1
ATOM 575 C CA . PRO A 1 73 ? -12.314 4.730 19.595 1.00 95.00 73 PRO A CA 1
ATOM 576 C C . PRO A 1 73 ? -13.475 3.734 19.755 1.00 95.00 73 PRO A C 1
ATOM 578 O O . PRO A 1 73 ? -14.472 4.087 20.384 1.00 95.00 73 PRO A O 1
ATOM 581 N N . LEU A 1 74 ? -13.333 2.495 19.271 1.00 96.06 74 LEU A N 1
ATOM 582 C CA . LEU A 1 74 ? -14.331 1.440 19.461 1.00 96.06 74 LEU A CA 1
ATOM 583 C C . LEU A 1 74 ? -14.488 1.056 20.941 1.00 96.06 74 LEU A C 1
ATOM 585 O O . LEU A 1 74 ? -15.598 1.119 21.467 1.00 96.06 74 LEU A O 1
ATOM 589 N N . ALA A 1 75 ? -13.386 0.775 21.643 1.00 96.38 75 ALA A N 1
ATOM 590 C CA . ALA A 1 75 ? -13.386 0.478 23.076 1.00 96.38 75 ALA A CA 1
ATOM 591 C C . ALA A 1 75 ? -14.008 1.625 23.892 1.00 96.38 75 ALA A C 1
ATOM 593 O O . ALA A 1 75 ? -14.843 1.398 24.766 1.00 96.38 75 ALA A O 1
ATOM 594 N N . ARG A 1 76 ? -13.672 2.880 23.557 1.00 96.06 76 ARG A N 1
ATOM 595 C CA . ARG A 1 76 ? -14.252 4.072 24.202 1.00 96.06 76 ARG A CA 1
ATOM 596 C C . ARG A 1 76 ? -15.758 4.191 23.980 1.00 96.06 76 ARG A C 1
ATOM 598 O O . ARG A 1 76 ? -16.482 4.546 24.906 1.00 96.06 76 ARG A O 1
ATOM 605 N N . ALA A 1 77 ? -16.235 3.911 22.770 1.00 96.31 77 ALA A N 1
ATOM 606 C CA . ALA A 1 77 ? -17.658 3.948 22.453 1.00 96.31 77 ALA A CA 1
ATOM 607 C C . ALA A 1 77 ? -18.447 2.887 23.233 1.00 96.31 77 ALA A C 1
ATOM 609 O O . ALA A 1 77 ? -19.511 3.197 23.772 1.00 96.31 77 ALA A O 1
ATOM 610 N N . VAL A 1 78 ? -17.905 1.671 23.333 1.00 95.62 78 VAL A N 1
ATOM 611 C CA . VAL A 1 78 ? -18.511 0.567 24.090 1.00 95.62 78 VAL A CA 1
ATOM 612 C C . VAL A 1 78 ? -18.525 0.869 25.587 1.00 95.62 78 VAL A C 1
ATOM 614 O O . VAL A 1 78 ? -19.568 0.748 26.225 1.00 95.62 78 VAL A O 1
ATOM 617 N N . ALA A 1 79 ? -17.419 1.374 26.142 1.00 94.94 79 ALA A N 1
ATOM 618 C CA . ALA A 1 79 ? -17.361 1.825 27.534 1.00 94.94 79 ALA A CA 1
ATOM 619 C C . ALA A 1 79 ? -18.355 2.967 27.832 1.00 94.94 79 ALA A C 1
ATOM 621 O O . ALA A 1 79 ? -18.872 3.074 28.941 1.00 94.94 79 ALA A O 1
ATOM 622 N N . GLY A 1 80 ? -18.661 3.797 26.829 1.00 94.94 80 GLY A N 1
ATOM 623 C CA . GLY A 1 80 ? -19.697 4.831 26.881 1.00 94.94 80 GLY A CA 1
ATOM 624 C C . GLY A 1 80 ? -21.135 4.318 26.717 1.00 94.94 80 GLY A C 1
ATOM 625 O O . GLY A 1 80 ? -22.052 5.133 26.639 1.00 94.94 80 GLY A O 1
ATOM 626 N N . GLY A 1 81 ? -21.347 3.000 26.645 1.00 95.06 81 GLY A N 1
ATOM 627 C CA . GLY A 1 81 ? -22.666 2.367 26.591 1.00 95.06 81 GLY A CA 1
ATOM 628 C C . GLY A 1 81 ? -23.227 2.129 25.187 1.00 95.06 81 GLY A C 1
ATOM 629 O O . GLY A 1 81 ? -24.384 1.725 25.068 1.00 95.06 81 GLY A O 1
ATOM 630 N N . ARG A 1 82 ? -22.455 2.360 24.114 1.00 95.44 82 ARG A N 1
ATOM 631 C CA . ARG A 1 82 ? -22.884 1.953 22.764 1.00 95.44 82 ARG A CA 1
ATOM 632 C C . ARG A 1 82 ? -22.774 0.439 22.613 1.00 95.44 82 ARG A C 1
ATOM 634 O O . ARG A 1 82 ? -21.795 -0.160 23.050 1.00 95.44 82 ARG A O 1
ATOM 641 N N . ALA A 1 83 ? -23.744 -0.167 21.932 1.00 93.94 83 ALA A N 1
ATOM 642 C CA . ALA A 1 83 ? -23.616 -1.554 21.508 1.00 93.94 83 ALA A CA 1
ATOM 643 C C . ALA A 1 83 ? -22.414 -1.705 20.562 1.00 93.94 83 ALA A C 1
ATOM 645 O O . ALA A 1 83 ? -22.150 -0.827 19.735 1.00 93.94 83 ALA A O 1
ATOM 646 N N . PHE A 1 84 ? -21.692 -2.822 20.686 1.00 93.31 84 PHE A N 1
ATOM 647 C CA . PHE A 1 84 ? -20.471 -3.063 19.917 1.00 93.31 84 PHE A CA 1
ATOM 648 C C . PHE A 1 84 ? -20.719 -2.983 18.410 1.00 93.31 84 PHE A C 1
ATOM 650 O O . PHE A 1 84 ? -20.022 -2.252 17.715 1.00 93.31 84 PHE A O 1
ATOM 657 N N . ASP A 1 85 ? -21.739 -3.686 17.914 1.00 90.88 85 ASP A N 1
ATOM 658 C CA . ASP A 1 85 ? -22.018 -3.783 16.477 1.00 90.88 85 ASP A CA 1
ATOM 659 C C . ASP A 1 85 ? -22.399 -2.414 15.877 1.00 90.88 85 ASP A C 1
ATOM 661 O O . ASP A 1 85 ? -21.950 -2.065 14.785 1.00 90.88 85 ASP A O 1
ATOM 665 N N . ASP A 1 86 ? -23.117 -1.578 16.635 1.00 89.88 86 ASP A N 1
ATOM 666 C CA . ASP A 1 86 ? -23.432 -0.201 16.239 1.00 89.88 86 ASP A CA 1
ATOM 667 C C . ASP A 1 86 ? -22.182 0.691 16.207 1.00 89.88 86 ASP A C 1
ATOM 669 O O . ASP A 1 86 ? -22.067 1.605 15.386 1.00 89.88 86 ASP A O 1
ATOM 673 N N . ALA A 1 87 ? -21.251 0.487 17.144 1.00 92.75 87 ALA A N 1
ATOM 674 C CA . ALA A 1 87 ? -20.000 1.236 17.214 1.00 92.75 87 ALA A CA 1
ATOM 675 C C . ALA A 1 87 ? -19.014 0.808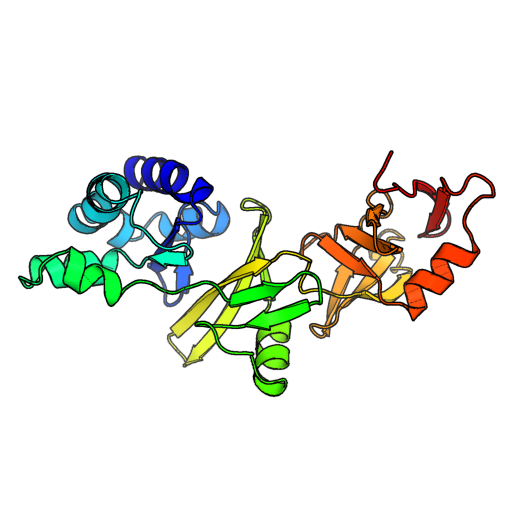 16.121 1.00 92.75 87 ALA A C 1
ATOM 677 O O . ALA A 1 87 ? -18.354 1.664 15.531 1.00 92.75 87 ALA A O 1
ATOM 678 N N . LEU A 1 88 ? -18.961 -0.485 15.808 1.00 91.06 88 LEU A N 1
ATOM 679 C CA . LEU A 1 88 ? -18.058 -1.081 14.828 1.00 91.06 88 LEU A CA 1
ATOM 680 C C . LEU A 1 88 ? -18.167 -0.400 13.458 1.00 91.06 88 LEU A C 1
ATOM 682 O O . LEU A 1 88 ? -17.153 -0.022 12.876 1.00 91.06 88 LEU A O 1
ATOM 686 N N . MET A 1 89 ? -19.394 -0.146 12.994 1.00 79.94 89 MET A N 1
ATOM 687 C CA . MET A 1 89 ? -19.657 0.522 11.710 1.00 79.94 89 MET A CA 1
ATOM 688 C C . MET A 1 89 ? -19.156 1.973 11.657 1.00 79.94 89 MET A C 1
ATOM 690 O O . MET A 1 89 ? -18.984 2.536 10.581 1.00 79.94 89 MET A O 1
ATOM 694 N N . SER A 1 90 ? -18.920 2.605 12.812 1.00 89.12 90 SER A N 1
ATOM 695 C CA . SER A 1 90 ? -18.391 3.974 12.892 1.00 89.12 90 SER A CA 1
ATOM 696 C C . SER A 1 90 ? -16.859 4.031 12.857 1.00 89.12 90 SER A C 1
ATOM 698 O O . SER A 1 90 ? -16.301 5.104 12.633 1.00 89.12 90 SER A O 1
ATOM 700 N N . PHE A 1 91 ? -16.179 2.907 13.112 1.00 92.44 91 PHE A N 1
ATOM 701 C CA . PHE A 1 91 ? -14.724 2.835 13.303 1.00 92.44 91 PHE A CA 1
ATOM 702 C C . PHE A 1 91 ? -14.067 1.789 12.397 1.00 92.44 91 PHE A C 1
ATOM 704 O O . PHE A 1 91 ? -13.076 1.156 12.769 1.00 92.44 91 PHE A O 1
ATOM 711 N N . HIS A 1 92 ? -14.625 1.651 11.196 1.00 92.75 92 HIS A N 1
ATOM 712 C CA . HIS A 1 92 ? -14.100 0.876 10.081 1.00 92.75 92 HIS A CA 1
ATOM 713 C C . HIS A 1 92 ? -13.836 1.795 8.890 1.00 92.75 92 HIS A C 1
ATOM 715 O O . HIS A 1 92 ? -14.545 2.782 8.668 1.00 92.75 92 HIS A O 1
ATOM 721 N N . TYR A 1 93 ? -12.798 1.470 8.126 1.00 92.31 93 TYR A N 1
ATOM 722 C CA . TYR A 1 93 ? -12.472 2.162 6.896 1.00 92.31 93 TYR A CA 1
ATOM 723 C C . TYR A 1 93 ? -12.143 1.173 5.781 1.00 92.31 93 TYR A C 1
ATOM 725 O O . TYR A 1 93 ? -11.162 0.432 5.904 1.00 92.31 93 TYR A O 1
ATOM 733 N N . PRO A 1 94 ? -12.916 1.162 4.680 1.00 94.38 94 PRO A N 1
ATOM 734 C CA . PRO A 1 94 ? -12.608 0.296 3.556 1.00 94.38 94 PRO A CA 1
ATOM 735 C C . PRO A 1 94 ? -11.307 0.753 2.878 1.00 94.38 94 PRO A C 1
ATOM 737 O O . PRO A 1 94 ? -11.009 1.958 2.864 1.00 94.38 94 PRO A O 1
ATOM 740 N N . PRO A 1 95 ? -10.544 -0.184 2.291 1.00 95.94 95 PRO A N 1
ATOM 741 C CA . PRO A 1 95 ? -9.322 0.151 1.579 1.00 95.94 95 PRO A CA 1
ATOM 742 C C . PRO A 1 95 ? -9.620 0.986 0.328 1.00 95.94 95 PRO A C 1
ATOM 744 O O . PRO A 1 95 ? -10.740 1.016 -0.196 1.00 95.94 95 PRO A O 1
ATOM 747 N N . ILE A 1 96 ? -8.590 1.664 -0.172 1.00 97.38 96 ILE A N 1
ATOM 748 C CA . ILE A 1 96 ? -8.619 2.236 -1.520 1.00 97.38 96 ILE A CA 1
ATOM 749 C C . ILE A 1 96 ? -8.306 1.103 -2.499 1.00 97.38 96 ILE A C 1
ATOM 751 O O . ILE A 1 96 ? -7.276 0.450 -2.381 1.00 97.38 96 ILE A O 1
ATOM 755 N N . VAL A 1 97 ? -9.185 0.852 -3.462 1.00 97.88 97 VAL A N 1
ATOM 756 C CA . VAL A 1 97 ? -9.040 -0.273 -4.391 1.00 97.88 97 VAL A CA 1
ATOM 757 C C . VAL A 1 97 ? -8.357 0.193 -5.670 1.00 97.88 97 VAL A C 1
ATOM 759 O O . VAL A 1 97 ? -8.781 1.191 -6.263 1.00 97.88 97 VAL A O 1
ATOM 762 N N . VAL A 1 98 ? -7.346 -0.554 -6.113 1.00 98.00 98 VAL A N 1
ATOM 763 C CA . VAL A 1 98 ? -6.698 -0.415 -7.424 1.00 98.00 98 VAL A CA 1
ATOM 764 C C . VAL A 1 98 ? -6.938 -1.703 -8.202 1.00 98.00 98 VAL A C 1
ATOM 766 O O . VAL A 1 98 ? -6.409 -2.755 -7.847 1.00 98.00 98 VAL A O 1
ATOM 769 N N . ASP A 1 99 ? -7.767 -1.639 -9.242 1.00 96.88 99 ASP A N 1
ATOM 770 C CA . ASP A 1 99 ? -8.102 -2.823 -10.039 1.00 96.88 99 ASP A CA 1
ATOM 771 C C . ASP A 1 99 ? -6.992 -3.201 -11.038 1.00 96.88 99 ASP A C 1
ATOM 773 O O . ASP A 1 99 ? -5.970 -2.522 -11.155 1.00 96.88 99 ASP A O 1
ATOM 777 N N . ALA A 1 100 ? -7.192 -4.299 -11.773 1.00 94.88 100 ALA A N 1
ATOM 778 C CA . ALA A 1 100 ? -6.221 -4.799 -12.744 1.00 94.88 100 ALA A CA 1
ATOM 779 C C . ALA A 1 100 ? -5.946 -3.810 -13.893 1.00 94.88 100 ALA A C 1
ATOM 781 O O . ALA A 1 100 ? -4.859 -3.843 -14.461 1.00 94.88 100 ALA A O 1
ATOM 782 N N . ASP A 1 101 ? -6.870 -2.891 -14.186 1.00 92.88 101 ASP A N 1
ATOM 783 C CA . ASP A 1 101 ? -6.717 -1.823 -15.181 1.00 92.88 101 ASP A CA 1
ATOM 784 C C . ASP A 1 101 ? -6.102 -0.542 -14.578 1.00 92.88 101 ASP A C 1
ATOM 786 O O . ASP A 1 101 ? -6.016 0.491 -15.249 1.00 92.88 101 ASP A O 1
ATOM 790 N N . ARG A 1 102 ? -5.685 -0.576 -13.303 1.00 92.06 102 ARG A N 1
ATOM 791 C CA . ARG A 1 102 ? -5.236 0.582 -12.508 1.00 92.06 102 ARG A CA 1
ATOM 792 C C . ARG A 1 102 ? -6.292 1.677 -12.382 1.00 92.06 102 ARG A C 1
ATOM 794 O O . ARG A 1 102 ? -5.960 2.865 -12.268 1.00 92.06 102 ARG A O 1
ATOM 801 N N . ARG A 1 103 ? -7.573 1.316 -12.378 1.00 95.94 103 ARG A N 1
ATOM 802 C CA . ARG A 1 103 ? -8.649 2.228 -11.984 1.00 95.94 103 ARG A CA 1
ATOM 803 C C . ARG A 1 103 ? -8.752 2.226 -10.470 1.00 95.94 103 ARG A C 1
ATOM 805 O O . ARG A 1 103 ? -8.654 1.196 -9.810 1.00 95.94 103 ARG A O 1
ATOM 812 N N . TRP A 1 104 ? -8.934 3.423 -9.931 1.00 97.81 104 TRP A N 1
ATOM 813 C CA . TRP A 1 104 ? -8.962 3.659 -8.498 1.00 97.81 104 TRP A CA 1
ATOM 814 C C . TRP A 1 104 ? -10.401 3.847 -8.047 1.00 97.81 104 TRP A C 1
ATOM 816 O O . TRP A 1 104 ? -11.124 4.674 -8.612 1.00 97.81 104 TRP A O 1
ATOM 826 N N . SER A 1 105 ? -10.804 3.136 -7.001 1.00 97.50 105 SER A N 1
ATOM 827 C CA . SER A 1 105 ? -12.096 3.340 -6.356 1.00 97.50 105 SER A CA 1
ATOM 828 C C . SER A 1 105 ? -11.962 3.403 -4.841 1.00 97.50 105 SER A C 1
ATOM 830 O O . SER A 1 105 ? -11.049 2.839 -4.244 1.00 97.50 105 SER A O 1
ATOM 832 N N . TRP A 1 106 ? -12.862 4.143 -4.208 1.00 94.69 106 TRP A N 1
ATOM 833 C CA . TRP A 1 106 ? -12.897 4.298 -2.765 1.00 94.69 106 TRP A CA 1
ATOM 834 C C . TRP A 1 106 ? -14.339 4.445 -2.309 1.00 94.69 106 TRP A C 1
ATOM 836 O O . TRP A 1 106 ? -15.092 5.236 -2.878 1.00 94.69 106 TRP A O 1
ATOM 846 N N . LYS A 1 107 ? -14.738 3.647 -1.310 1.00 91.31 107 LYS A N 1
ATOM 847 C CA . LYS A 1 107 ? -16.131 3.572 -0.827 1.00 91.31 107 LYS A CA 1
ATOM 848 C C . LYS A 1 107 ? -17.137 3.323 -1.965 1.00 91.31 107 LYS A C 1
ATOM 850 O O . LYS A 1 107 ? -18.188 3.954 -2.033 1.00 91.31 107 LYS A O 1
ATOM 855 N N . GLY A 1 108 ? -16.771 2.444 -2.901 1.00 91.69 108 GLY A N 1
ATOM 856 C CA . GLY A 1 108 ? -17.601 2.078 -4.056 1.00 91.69 108 GLY A CA 1
ATOM 857 C C . GLY A 1 108 ? -17.727 3.155 -5.141 1.00 91.69 108 GLY A C 1
ATOM 858 O O . GLY A 1 108 ? -18.550 3.013 -6.040 1.00 91.69 108 GLY A O 1
ATOM 859 N N . GLN A 1 109 ? -16.946 4.236 -5.074 1.00 96.31 109 GLN A N 1
ATOM 860 C CA . GLN A 1 109 ? -16.974 5.332 -6.046 1.00 96.31 109 GLN A CA 1
ATOM 861 C C . GLN A 1 109 ? -15.633 5.445 -6.770 1.00 96.31 109 GLN A C 1
ATOM 863 O O . GLN A 1 109 ? -14.580 5.257 -6.163 1.00 96.31 109 GLN A O 1
ATOM 868 N N . SER A 1 110 ? -15.653 5.803 -8.056 1.00 97.56 110 SER A N 1
ATOM 869 C CA . SER A 1 110 ? -14.422 6.095 -8.800 1.00 97.56 110 SER A CA 1
ATOM 870 C C . SER A 1 110 ? -13.692 7.288 -8.179 1.00 97.56 110 SER A C 1
ATOM 872 O O . SER A 1 110 ? -14.284 8.339 -7.928 1.00 97.56 110 SER A O 1
ATOM 874 N N . VAL A 1 111 ? -12.382 7.157 -7.989 1.00 97.38 111 VAL A N 1
ATOM 875 C CA . VAL A 1 111 ? -11.534 8.245 -7.498 1.00 97.38 111 VAL A CA 1
ATOM 876 C C . VAL A 1 111 ? -11.256 9.219 -8.642 1.00 97.38 111 VAL A C 1
ATOM 878 O O . VAL A 1 111 ? -10.798 8.834 -9.715 1.00 97.38 111 VAL A O 1
ATOM 881 N N . ALA A 1 112 ? -11.522 10.506 -8.416 1.00 96.62 112 ALA A N 1
ATOM 882 C CA . ALA A 1 112 ? -11.235 11.550 -9.395 1.00 96.62 112 ALA A CA 1
ATOM 883 C C . ALA A 1 112 ? -9.722 11.719 -9.622 1.00 96.62 112 ALA A C 1
ATOM 885 O O . ALA A 1 112 ? -8.932 11.628 -8.682 1.00 96.62 112 ALA A O 1
ATOM 886 N N . GLU A 1 113 ? -9.321 12.102 -10.837 1.00 95.06 113 GLU A N 1
ATOM 887 C CA . GLU A 1 113 ? -7.909 12.211 -11.244 1.00 95.06 113 GLU A CA 1
ATOM 888 C C . GLU A 1 113 ? -7.037 13.042 -10.291 1.00 95.06 113 GLU A C 1
ATOM 890 O O . GLU A 1 113 ? -5.905 12.683 -9.969 1.00 95.06 113 GLU A O 1
ATOM 895 N N . ARG A 1 114 ? -7.559 14.174 -9.805 1.00 96.31 114 ARG A N 1
ATOM 896 C CA . ARG A 1 114 ? -6.834 15.032 -8.853 1.00 96.31 114 ARG A CA 1
ATOM 897 C C . ARG A 1 114 ? -6.529 14.315 -7.533 1.00 96.31 114 ARG A C 1
ATOM 899 O O . ARG A 1 114 ? -5.458 14.522 -6.980 1.00 96.31 114 ARG A O 1
ATOM 906 N N . ILE A 1 115 ? -7.459 13.485 -7.060 1.00 95.81 115 ILE A N 1
ATOM 907 C CA . ILE A 1 115 ? -7.329 12.731 -5.811 1.00 95.81 115 ILE A CA 1
ATOM 908 C C . ILE A 1 115 ? -6.390 11.549 -6.043 1.00 95.81 115 ILE A C 1
ATOM 910 O O . ILE A 1 115 ? -5.500 11.322 -5.236 1.00 95.81 115 ILE A O 1
ATOM 914 N N . ARG A 1 116 ? -6.504 10.865 -7.188 1.00 96.50 116 ARG A N 1
ATOM 915 C CA . ARG A 1 116 ? -5.573 9.799 -7.575 1.00 96.50 116 ARG A CA 1
ATOM 916 C C . ARG A 1 116 ? -4.127 10.292 -7.588 1.00 96.50 116 ARG A C 1
ATOM 918 O O . ARG A 1 116 ? -3.273 9.671 -6.972 1.00 96.50 116 ARG A O 1
ATOM 925 N N . ARG A 1 117 ? -3.847 11.428 -8.240 1.00 95.75 117 ARG A N 1
ATOM 926 C CA . ARG A 1 117 ? -2.495 12.020 -8.252 1.00 95.75 117 ARG A CA 1
ATOM 927 C C . ARG A 1 117 ? -1.995 12.343 -6.847 1.00 95.75 117 ARG A C 1
ATOM 929 O O . ARG A 1 117 ? -0.828 12.104 -6.562 1.00 95.75 117 ARG A O 1
ATOM 936 N N . PHE A 1 118 ? -2.873 12.854 -5.985 1.00 96.62 118 PHE A N 1
ATOM 937 C CA . PHE A 1 118 ? -2.548 13.094 -4.582 1.00 96.62 118 PHE A CA 1
ATOM 938 C C . PHE A 1 118 ? -2.200 11.790 -3.850 1.00 96.62 118 PHE A C 1
ATOM 940 O O . PHE A 1 118 ? -1.167 11.735 -3.196 1.00 96.62 118 PHE A O 1
ATOM 947 N N . PHE A 1 119 ? -3.000 10.732 -4.003 1.00 96.94 119 PHE A N 1
ATOM 948 C CA . PHE A 1 119 ? -2.716 9.430 -3.398 1.00 96.94 119 PHE A CA 1
ATOM 949 C C . PHE A 1 119 ? -1.397 8.844 -3.887 1.00 96.94 119 PHE A C 1
ATOM 951 O O . PHE A 1 119 ? -0.579 8.459 -3.062 1.00 96.94 119 PHE A O 1
ATOM 958 N N . VAL A 1 120 ? -1.148 8.853 -5.199 1.00 96.94 120 VAL A N 1
ATOM 959 C CA . VAL A 1 120 ? 0.094 8.328 -5.784 1.00 96.94 120 VAL A CA 1
ATOM 960 C C . VAL A 1 120 ? 1.329 9.037 -5.219 1.00 96.94 120 VAL A C 1
ATOM 962 O O . VAL A 1 120 ? 2.300 8.374 -4.883 1.00 96.94 120 VAL A O 1
ATOM 965 N N . GLN A 1 121 ? 1.279 10.359 -5.026 1.00 96.75 121 GLN A N 1
ATOM 966 C CA . GLN A 1 121 ? 2.374 11.133 -4.412 1.00 96.75 121 GLN A CA 1
ATOM 967 C C . GLN A 1 121 ? 2.666 10.771 -2.948 1.00 96.75 121 GLN A C 1
ATOM 969 O O . GLN A 1 121 ? 3.727 11.120 -2.444 1.00 96.75 121 GLN A O 1
ATOM 974 N N . HIS A 1 122 ? 1.729 10.110 -2.273 1.00 97.12 122 HIS A N 1
ATOM 975 C CA . HIS A 1 122 ? 1.803 9.756 -0.856 1.00 97.12 122 HIS A CA 1
ATOM 976 C C . HIS A 1 122 ? 1.788 8.237 -0.644 1.00 97.12 122 HIS A C 1
ATOM 978 O O . HIS A 1 122 ? 1.482 7.770 0.455 1.00 97.12 122 HIS A O 1
ATOM 984 N N . ILE A 1 123 ? 2.078 7.464 -1.696 1.00 97.00 123 ILE A N 1
ATOM 985 C CA . ILE A 1 123 ? 2.219 6.015 -1.596 1.00 97.00 123 ILE A CA 1
ATOM 986 C C . ILE A 1 123 ? 3.468 5.675 -0.789 1.00 97.00 123 ILE A C 1
ATOM 988 O O . ILE A 1 123 ? 4.558 6.155 -1.091 1.00 97.00 123 ILE A O 1
ATOM 992 N N . GLY A 1 124 ? 3.297 4.781 0.175 1.00 96.38 124 GLY A N 1
ATOM 993 C CA . GLY A 1 124 ? 4.360 3.978 0.756 1.00 96.38 124 GLY A CA 1
ATOM 994 C C . GLY A 1 124 ? 4.081 2.489 0.562 1.00 96.38 124 GLY A C 1
ATOM 995 O O . GLY A 1 124 ? 2.997 2.083 0.125 1.00 96.38 124 GLY A O 1
ATOM 996 N N . TYR A 1 125 ? 5.068 1.669 0.900 1.00 97.25 125 TYR A N 1
ATOM 997 C CA . TYR A 1 125 ? 4.979 0.217 0.854 1.00 97.25 125 TYR A CA 1
ATOM 998 C C . TYR A 1 125 ? 5.478 -0.368 2.171 1.00 97.25 125 TYR A C 1
ATOM 1000 O O . TYR A 1 125 ? 6.469 0.093 2.733 1.00 97.25 125 TYR A O 1
ATOM 1008 N N . ASP A 1 126 ? 4.758 -1.358 2.690 1.00 96.25 126 ASP A N 1
ATOM 1009 C CA . ASP A 1 126 ? 5.186 -2.126 3.851 1.00 96.25 126 ASP A CA 1
ATOM 1010 C C . ASP A 1 126 ? 5.684 -3.499 3.380 1.00 96.25 126 ASP A C 1
ATOM 1012 O O . ASP A 1 126 ? 4.862 -4.375 3.089 1.00 96.25 126 ASP A O 1
ATOM 1016 N N . PRO A 1 127 ? 7.009 -3.714 3.287 1.00 94.50 127 PRO A N 1
ATOM 1017 C CA . PRO A 1 127 ? 7.560 -4.952 2.746 1.00 94.50 127 PRO A CA 1
ATOM 1018 C C . PRO A 1 127 ? 7.286 -6.166 3.633 1.00 94.50 127 PRO A C 1
ATOM 1020 O O . PRO A 1 127 ? 7.206 -7.278 3.120 1.00 94.50 127 PRO A O 1
ATOM 1023 N N . ALA A 1 128 ? 7.104 -5.976 4.945 1.00 93.94 128 ALA A N 1
ATOM 1024 C CA . ALA A 1 128 ? 6.799 -7.078 5.853 1.00 93.94 128 ALA A CA 1
ATOM 1025 C C . ALA A 1 128 ? 5.369 -7.598 5.661 1.00 93.94 128 ALA A C 1
ATOM 1027 O O . ALA A 1 128 ? 5.093 -8.766 5.927 1.00 93.94 128 ALA A O 1
ATOM 1028 N N . LEU A 1 129 ? 4.465 -6.728 5.205 1.00 94.69 129 LEU A N 1
ATOM 1029 C CA . LEU A 1 129 ? 3.055 -7.050 4.990 1.00 94.69 129 LEU A CA 1
ATOM 1030 C C . LEU A 1 129 ? 2.692 -7.226 3.512 1.00 94.69 129 LEU A C 1
ATOM 1032 O O . LEU A 1 129 ? 1.601 -7.704 3.213 1.00 94.69 129 LEU A O 1
ATOM 1036 N N . GLY A 1 130 ? 3.579 -6.840 2.593 1.00 94.88 130 GLY A N 1
ATOM 1037 C CA . GLY A 1 130 ? 3.334 -6.904 1.155 1.00 94.88 130 GLY A CA 1
ATOM 1038 C C . GLY A 1 130 ? 2.210 -5.977 0.690 1.00 94.88 130 GLY A C 1
ATOM 1039 O O . GLY A 1 130 ? 1.488 -6.317 -0.244 1.00 94.88 130 GLY A O 1
ATOM 1040 N N . VAL A 1 131 ? 2.011 -4.836 1.360 1.00 95.94 131 VAL A N 1
ATOM 1041 C CA . VAL A 1 131 ? 0.857 -3.952 1.130 1.00 95.94 131 VAL A CA 1
ATOM 1042 C C . VAL A 1 131 ? 1.294 -2.517 0.859 1.00 95.94 131 VAL A C 1
ATOM 1044 O O . VAL A 1 131 ? 2.173 -1.973 1.529 1.00 95.94 131 VAL A O 1
ATOM 1047 N N . TRP A 1 132 ? 0.640 -1.874 -0.106 1.00 98.00 132 TRP A N 1
ATOM 1048 C CA . TRP A 1 132 ? 0.773 -0.435 -0.320 1.00 98.00 132 TRP A CA 1
ATOM 1049 C C . TRP A 1 132 ? -0.168 0.338 0.600 1.00 98.00 132 TRP A C 1
ATOM 1051 O O . TRP A 1 132 ? -1.267 -0.110 0.932 1.00 98.00 132 TRP A O 1
ATOM 1061 N N . PHE A 1 133 ? 0.237 1.541 0.982 1.00 97.56 133 PHE A N 1
ATOM 1062 C CA . PHE A 1 133 ? -0.602 2.478 1.723 1.00 97.56 133 PHE A CA 1
ATOM 1063 C C . PHE A 1 133 ? -0.476 3.882 1.152 1.00 97.56 133 PHE A C 1
ATOM 1065 O O . PHE A 1 133 ? 0.542 4.223 0.566 1.00 97.56 133 PHE A O 1
ATOM 1072 N N . VAL A 1 134 ? -1.489 4.713 1.375 1.00 97.38 134 VAL A N 1
ATOM 1073 C CA . VAL A 1 134 ? -1.351 6.169 1.298 1.00 97.38 134 VAL A CA 1
ATOM 1074 C C . VAL A 1 134 ? -1.155 6.690 2.715 1.00 97.38 134 VAL A C 1
ATOM 1076 O O . VAL A 1 134 ? -1.964 6.364 3.584 1.00 97.38 134 VAL A O 1
ATOM 1079 N N . GLU A 1 135 ? -0.131 7.507 2.956 1.00 96.50 135 GLU A N 1
ATOM 1080 C CA . GLU A 1 135 ? 0.053 8.210 4.230 1.00 96.50 135 GLU A CA 1
ATOM 1081 C C . GLU A 1 135 ? 0.370 9.690 3.995 1.00 96.50 135 GLU A C 1
ATOM 1083 O O . GLU A 1 135 ? 1.304 10.040 3.276 1.00 96.50 135 GLU A O 1
ATOM 1088 N N . TYR A 1 136 ? -0.412 10.584 4.597 1.00 95.25 136 TYR A N 1
ATOM 1089 C CA . TYR A 1 136 ? -0.272 12.024 4.380 1.00 95.25 136 TYR A CA 1
ATOM 1090 C C . TYR A 1 136 ? -0.621 12.827 5.629 1.00 95.25 136 TYR A C 1
ATOM 1092 O O . TYR A 1 136 ? -1.432 12.424 6.464 1.00 95.25 136 TYR A O 1
ATOM 1100 N N . ARG A 1 137 ? -0.003 14.002 5.758 1.00 94.00 137 ARG A N 1
ATOM 1101 C CA . ARG A 1 137 ? -0.252 14.916 6.872 1.00 94.00 137 ARG A CA 1
ATOM 1102 C C . ARG A 1 137 ? -1.537 15.700 6.611 1.00 94.00 137 ARG A C 1
ATOM 1104 O O . ARG A 1 137 ? -1.625 16.430 5.628 1.00 94.00 137 ARG A O 1
ATOM 1111 N N . VAL A 1 138 ? -2.523 15.569 7.495 1.00 91.12 138 VAL A N 1
ATOM 1112 C CA . VAL A 1 138 ? -3.798 16.305 7.411 1.00 91.12 138 VAL A CA 1
ATOM 1113 C C . VAL A 1 138 ? -3.651 17.705 8.004 1.00 91.12 138 VAL A C 1
ATOM 1115 O O . VAL A 1 138 ? -4.189 18.671 7.470 1.00 91.12 138 VAL A O 1
ATOM 1118 N N . ASN A 1 139 ? -2.930 17.819 9.121 1.00 90.31 139 ASN A N 1
ATOM 1119 C CA . ASN A 1 139 ? -2.617 19.080 9.792 1.00 90.31 139 ASN A CA 1
ATOM 1120 C C . ASN A 1 139 ? -1.343 18.938 10.637 1.00 90.31 139 ASN A C 1
ATOM 1122 O O . ASN A 1 139 ? -0.704 17.882 10.656 1.00 90.31 139 ASN A O 1
ATOM 1126 N N . ASP A 1 140 ? -0.969 19.995 11.362 1.00 84.44 140 ASP A N 1
ATOM 1127 C CA . ASP A 1 140 ? 0.302 20.008 12.076 1.00 84.44 140 ASP A CA 1
ATOM 1128 C C . ASP A 1 140 ? 0.473 18.899 13.127 1.00 84.44 140 ASP A C 1
ATOM 1130 O O . ASP A 1 140 ? 1.605 18.506 13.406 1.00 84.44 140 ASP A O 1
ATOM 1134 N N . GLY A 1 141 ? -0.618 18.330 13.639 1.00 86.12 141 GLY A N 1
ATOM 1135 C CA . GLY A 1 141 ? -0.598 17.284 14.657 1.00 86.12 141 GLY A CA 1
ATOM 1136 C C . GLY A 1 141 ? -1.232 15.963 14.233 1.00 86.12 141 GLY A C 1
ATOM 1137 O O . GLY A 1 141 ? -1.543 15.169 15.116 1.00 86.12 141 GLY A O 1
ATOM 1138 N N . TRP A 1 142 ? -1.479 15.722 12.938 1.00 90.88 142 TRP A N 1
ATOM 1139 C CA . TRP A 1 142 ? -2.198 14.520 12.502 1.00 90.88 142 TRP A CA 1
ATOM 1140 C C . TRP A 1 142 ? -1.792 14.020 11.116 1.00 90.88 142 TRP A C 1
ATOM 1142 O O . TRP A 1 142 ? -1.808 14.774 10.137 1.00 90.88 142 TRP A O 1
ATOM 1152 N N . TRP A 1 143 ? -1.497 12.725 11.039 1.00 95.25 143 TRP A N 1
ATOM 1153 C CA . TRP A 1 143 ? -1.310 11.974 9.804 1.00 95.25 143 TRP A CA 1
ATOM 1154 C C . TRP A 1 143 ? -2.458 10.993 9.612 1.00 95.25 143 TRP A C 1
ATOM 1156 O O . TRP A 1 143 ? -2.892 10.338 10.558 1.00 95.25 143 TRP A O 1
ATOM 1166 N N . ASP A 1 144 ? -2.922 10.883 8.376 1.00 94.00 144 ASP A N 1
ATOM 1167 C CA . ASP A 1 144 ? -3.857 9.846 7.964 1.00 94.00 144 ASP A CA 1
ATOM 1168 C C . ASP A 1 144 ? -3.109 8.738 7.218 1.00 94.00 144 ASP A C 1
ATOM 1170 O O . ASP A 1 144 ? -2.096 9.003 6.566 1.00 94.00 144 ASP A O 1
ATOM 1174 N N . LYS A 1 145 ? -3.607 7.505 7.328 1.00 95.62 145 LYS A N 1
ATOM 1175 C CA . LYS A 1 145 ? -3.043 6.310 6.690 1.00 95.62 145 LYS A CA 1
ATOM 1176 C C . LYS A 1 145 ? -4.179 5.407 6.234 1.00 95.62 145 LYS A C 1
ATOM 1178 O O . LYS A 1 145 ? -5.071 5.083 7.014 1.00 95.62 145 LYS A O 1
ATOM 1183 N N . CYS A 1 146 ? -4.118 4.944 4.993 1.00 94.75 146 CYS A N 1
ATOM 1184 C CA . CYS A 1 146 ? -5.084 3.999 4.441 1.00 94.75 146 CYS A CA 1
ATOM 1185 C C . CYS A 1 146 ? -4.359 2.949 3.599 1.00 94.75 146 CYS A C 1
ATOM 1187 O O . CYS A 1 146 ? -3.530 3.307 2.763 1.00 94.75 146 CYS A O 1
ATOM 1189 N N . TYR A 1 147 ? -4.657 1.665 3.816 1.00 96.94 147 TYR A N 1
ATOM 1190 C CA . TYR A 1 147 ? -4.137 0.597 2.963 1.00 96.94 147 TYR A CA 1
ATOM 1191 C C . TYR A 1 147 ? -4.862 0.542 1.623 1.00 96.94 147 TYR A C 1
ATOM 1193 O O . TYR A 1 147 ? -6.040 0.902 1.511 1.00 96.94 147 TYR A O 1
ATOM 1201 N N . LEU A 1 148 ? -4.136 0.072 0.613 1.00 97.62 148 LEU A N 1
ATOM 1202 C CA . LEU A 1 148 ? -4.683 -0.213 -0.700 1.00 97.62 148 LEU A CA 1
ATOM 1203 C C . LEU A 1 148 ? -4.987 -1.707 -0.827 1.00 97.62 148 LEU A C 1
ATOM 1205 O O . LEU A 1 148 ? -4.233 -2.545 -0.335 1.00 97.62 148 LEU A O 1
ATOM 1209 N N . ASP A 1 149 ? -6.069 -2.024 -1.533 1.00 96.94 149 ASP A N 1
ATOM 1210 C CA . ASP A 1 149 ? -6.352 -3.367 -2.038 1.00 96.94 149 ASP A CA 1
ATOM 1211 C C . ASP A 1 149 ? -6.056 -3.370 -3.544 1.00 96.94 149 ASP A C 1
ATOM 1213 O O . ASP A 1 149 ? -6.797 -2.787 -4.341 1.00 96.94 149 ASP A O 1
ATOM 1217 N N . CYS A 1 150 ? -4.903 -3.926 -3.911 1.00 96.81 150 CYS A N 1
ATOM 1218 C CA . CYS A 1 150 ? -4.318 -3.805 -5.242 1.00 96.81 150 CYS A CA 1
ATOM 1219 C C . CYS A 1 150 ? -4.390 -5.137 -5.993 1.00 96.81 150 CYS A C 1
ATOM 1221 O O . CYS A 1 150 ? -3.703 -6.089 -5.634 1.00 96.81 150 CYS A O 1
ATOM 1223 N N . ALA A 1 151 ? -5.139 -5.177 -7.095 1.00 96.00 151 ALA A N 1
ATOM 1224 C CA . ALA A 1 151 ? -5.050 -6.266 -8.070 1.00 96.00 151 ALA A CA 1
ATOM 1225 C C . ALA A 1 151 ? -3.803 -6.139 -8.967 1.00 96.00 151 ALA A C 1
ATOM 1227 O O . ALA A 1 151 ? -3.334 -7.123 -9.531 1.00 96.00 151 ALA A O 1
ATOM 1228 N N . THR A 1 152 ? -3.255 -4.929 -9.097 1.00 95.69 152 THR A N 1
ATOM 1229 C CA . THR A 1 152 ? -1.954 -4.661 -9.720 1.00 95.69 152 THR A CA 1
ATOM 1230 C C . THR A 1 152 ? -1.248 -3.526 -8.985 1.00 95.69 152 THR A C 1
ATOM 1232 O O . THR A 1 152 ? -1.871 -2.795 -8.213 1.00 95.69 152 THR A O 1
ATOM 1235 N N . THR A 1 153 ? 0.053 -3.369 -9.216 1.00 96.69 153 THR A N 1
ATOM 1236 C CA . THR A 1 153 ? 0.827 -2.313 -8.561 1.00 96.69 153 THR A CA 1
ATOM 1237 C C . THR A 1 153 ? 0.289 -0.915 -8.898 1.00 96.69 153 THR A C 1
ATOM 1239 O O . THR A 1 153 ? -0.033 -0.622 -10.056 1.00 96.69 153 THR A O 1
ATOM 1242 N N . PRO A 1 154 ? 0.202 -0.011 -7.905 1.00 96.94 154 PRO A N 1
ATOM 1243 C CA . PRO A 1 154 ? -0.149 1.383 -8.146 1.00 96.94 154 PRO A CA 1
ATOM 1244 C C . PRO A 1 154 ? 1.012 2.199 -8.746 1.00 96.94 154 PRO A C 1
ATOM 1246 O O . PRO A 1 154 ? 0.811 3.354 -9.144 1.00 96.94 154 PRO A O 1
ATOM 1249 N N . LEU A 1 155 ? 2.220 1.628 -8.800 1.00 97.69 155 LEU A N 1
ATOM 1250 C CA . LEU A 1 155 ? 3.438 2.312 -9.208 1.00 97.69 155 LEU A CA 1
ATOM 1251 C C . LEU A 1 155 ? 3.887 1.908 -10.601 1.00 97.69 155 LEU A C 1
ATOM 1253 O O . LEU A 1 155 ? 3.880 0.739 -10.984 1.00 97.69 155 LEU A O 1
ATOM 1257 N N . VAL A 1 156 ? 4.308 2.924 -11.346 1.00 97.81 156 VAL A N 1
ATOM 1258 C CA . VAL A 1 156 ? 4.747 2.781 -12.729 1.00 97.81 156 VAL A CA 1
ATOM 1259 C C . VAL A 1 156 ? 6.096 3.460 -12.891 1.00 97.81 156 VAL A C 1
ATOM 1261 O O . VAL A 1 156 ? 6.205 4.659 -12.633 1.00 97.81 156 VAL A O 1
ATOM 1264 N N . ALA A 1 157 ? 7.094 2.713 -13.353 1.00 97.69 157 ALA A N 1
ATOM 1265 C CA . ALA A 1 157 ? 8.367 3.240 -13.816 1.00 97.69 157 ALA A CA 1
ATOM 1266 C C . ALA A 1 157 ? 8.148 3.929 -15.166 1.00 97.69 157 ALA A C 1
ATOM 1268 O O . ALA A 1 157 ? 8.007 3.277 -16.204 1.00 97.69 157 ALA A O 1
ATOM 1269 N N . VAL A 1 158 ? 8.071 5.259 -15.144 1.00 97.56 158 VAL A N 1
ATOM 1270 C CA . VAL A 1 158 ? 7.841 6.076 -16.342 1.00 97.56 158 VAL A CA 1
ATOM 1271 C C . VAL A 1 158 ? 9.101 6.204 -17.193 1.00 97.56 158 VAL A C 1
ATOM 1273 O O . VAL A 1 158 ? 9.002 6.346 -18.412 1.00 97.56 158 VAL A O 1
ATOM 1276 N N . GLN A 1 159 ? 10.273 6.132 -16.563 1.00 95.44 159 GLN A N 1
ATOM 1277 C CA . GLN A 1 159 ? 11.581 6.131 -17.210 1.00 95.44 159 GLN A CA 1
ATOM 1278 C C . GLN A 1 159 ? 12.524 5.190 -16.465 1.00 95.44 159 GLN A C 1
ATOM 1280 O O . GLN A 1 159 ? 12.359 4.957 -15.269 1.00 95.44 159 GLN A O 1
ATOM 1285 N N . LEU A 1 160 ? 13.508 4.664 -17.192 1.00 93.50 160 LEU A N 1
ATOM 1286 C CA . LEU A 1 160 ? 14.594 3.853 -16.656 1.00 93.50 160 LEU A CA 1
ATOM 1287 C C . LEU A 1 160 ? 15.908 4.528 -17.032 1.00 93.50 160 LEU A C 1
ATOM 1289 O O . LEU A 1 160 ? 16.095 4.913 -18.188 1.00 93.50 160 LEU A O 1
ATOM 1293 N N . ARG A 1 161 ? 16.809 4.655 -16.065 1.00 88.38 161 ARG A N 1
ATOM 1294 C CA . ARG A 1 161 ? 18.161 5.176 -16.252 1.00 88.38 161 ARG A CA 1
ATOM 1295 C C . ARG A 1 161 ? 19.166 4.220 -15.632 1.00 88.38 161 ARG A C 1
ATOM 1297 O O . ARG A 1 161 ? 18.862 3.517 -14.667 1.00 88.38 161 ARG A O 1
ATOM 1304 N N . GLU A 1 162 ? 20.367 4.203 -16.187 1.00 80.19 162 GLU A N 1
ATOM 1305 C CA . GLU A 1 162 ? 21.491 3.583 -15.497 1.00 80.19 162 GLU A CA 1
ATOM 1306 C C . GLU A 1 162 ? 21.820 4.430 -14.268 1.00 80.19 162 GLU A C 1
ATOM 1308 O O . GLU A 1 162 ? 21.874 5.664 -14.331 1.00 80.19 162 GLU A O 1
ATOM 1313 N N . GLY A 1 163 ? 21.948 3.759 -13.130 1.00 69.69 163 GLY A N 1
ATOM 1314 C CA . GLY A 1 163 ? 22.410 4.375 -11.904 1.00 69.69 163 GLY A CA 1
ATOM 1315 C C . GLY A 1 163 ? 23.881 4.756 -12.005 1.00 69.69 163 GLY A C 1
ATOM 1316 O O . GLY A 1 163 ? 24.629 4.233 -12.834 1.00 69.69 163 GLY A O 1
ATOM 1317 N N . THR A 1 164 ? 24.307 5.682 -11.157 1.00 66.75 164 THR A N 1
ATOM 1318 C CA . THR A 1 164 ? 25.720 6.062 -11.054 1.00 66.75 164 THR A CA 1
ATOM 1319 C C . THR A 1 164 ? 26.563 4.920 -10.466 1.00 66.75 164 THR A C 1
ATOM 1321 O O . THR A 1 164 ? 26.037 3.930 -9.951 1.00 66.75 164 THR A O 1
ATOM 1324 N N . GLU A 1 165 ? 27.895 5.040 -10.519 1.00 59.44 165 GLU A N 1
ATOM 1325 C CA . GLU A 1 165 ? 28.801 4.070 -9.875 1.00 59.44 165 GLU A CA 1
ATOM 1326 C C . GLU A 1 165 ? 28.500 3.905 -8.371 1.00 59.44 165 GLU A C 1
ATOM 1328 O O . GLU A 1 165 ? 28.555 2.788 -7.859 1.00 59.44 165 GLU A O 1
ATOM 1333 N N . ASP A 1 166 ? 28.079 4.981 -7.694 1.00 59.34 166 ASP A N 1
ATOM 1334 C CA . ASP A 1 166 ? 27.667 4.974 -6.281 1.00 59.34 166 ASP A CA 1
ATOM 1335 C C . ASP A 1 166 ? 26.353 4.203 -6.042 1.00 59.34 166 ASP A C 1
ATOM 1337 O O . ASP A 1 166 ? 26.153 3.613 -4.982 1.00 59.34 166 ASP A O 1
ATOM 1341 N N . GLU A 1 167 ? 25.469 4.158 -7.045 1.00 60.53 167 GLU A N 1
ATOM 1342 C CA . GLU A 1 167 ? 24.245 3.343 -7.058 1.00 60.53 167 GLU A CA 1
ATOM 1343 C C . GLU A 1 167 ? 24.543 1.887 -7.491 1.00 60.53 167 GLU A C 1
ATOM 1345 O O . GLU A 1 167 ? 23.637 1.060 -7.608 1.00 60.53 167 GLU A O 1
ATOM 1350 N N . GLY A 1 168 ? 25.822 1.545 -7.708 1.00 55.75 168 GLY A N 1
ATOM 1351 C CA . GLY A 1 168 ? 26.304 0.197 -8.005 1.00 55.75 168 GLY A CA 1
ATOM 1352 C C . GLY A 1 168 ? 25.995 -0.293 -9.420 1.00 55.75 168 GLY A C 1
ATOM 1353 O O . GLY A 1 168 ? 25.895 -1.503 -9.620 1.00 55.75 168 GLY A O 1
ATOM 1354 N N . GLY A 1 169 ? 25.786 0.616 -10.382 1.00 59.56 169 GLY A N 1
ATOM 1355 C CA . GLY A 1 169 ? 25.416 0.260 -11.761 1.00 59.56 169 GLY A CA 1
ATOM 1356 C C . GLY A 1 169 ? 24.025 -0.376 -11.882 1.00 59.56 169 GLY A C 1
ATOM 1357 O O . GLY A 1 169 ? 23.756 -1.139 -12.810 1.00 59.56 169 GLY A O 1
ATOM 1358 N N . ARG A 1 170 ? 23.142 -0.114 -10.912 1.00 75.62 170 ARG A N 1
ATOM 1359 C CA . ARG A 1 170 ? 21.776 -0.648 -10.877 1.00 75.62 170 ARG A CA 1
ATOM 1360 C C . ARG A 1 170 ? 20.848 0.154 -11.789 1.00 75.62 170 ARG A C 1
ATOM 1362 O O . ARG A 1 170 ? 21.148 1.287 -12.147 1.00 75.62 170 ARG A O 1
ATOM 1369 N N . VAL A 1 171 ? 19.705 -0.417 -12.165 1.00 87.44 171 VAL A N 1
ATOM 1370 C CA . VAL A 1 171 ? 18.687 0.334 -12.914 1.00 87.44 171 VAL A CA 1
ATOM 1371 C C . VAL A 1 171 ? 17.881 1.168 -11.938 1.00 87.44 171 VAL A C 1
ATOM 1373 O O . VAL A 1 171 ? 17.248 0.626 -11.033 1.00 87.44 171 VAL A O 1
ATOM 1376 N N . VAL A 1 172 ? 17.866 2.476 -12.161 1.00 93.00 172 VAL A N 1
ATOM 1377 C CA . VAL A 1 172 ? 17.027 3.399 -11.405 1.00 93.00 172 VAL A CA 1
ATOM 1378 C C . VAL A 1 172 ? 15.810 3.759 -12.243 1.00 93.00 172 VAL A C 1
ATOM 1380 O O . VAL A 1 172 ? 15.918 4.097 -13.422 1.00 93.00 172 VAL A O 1
ATOM 1383 N N . ALA A 1 173 ? 14.640 3.664 -11.631 1.00 95.25 173 ALA A N 1
ATOM 1384 C CA . ALA A 1 173 ? 13.371 4.027 -12.219 1.00 95.25 173 ALA A CA 1
ATOM 1385 C C . ALA A 1 173 ? 12.892 5.366 -11.670 1.00 95.25 173 ALA A C 1
ATOM 1387 O O . ALA A 1 173 ? 12.830 5.555 -10.455 1.00 95.25 173 ALA A O 1
ATOM 1388 N N . ASP A 1 174 ? 12.467 6.252 -12.566 1.00 96.56 174 ASP A N 1
ATOM 1389 C CA . ASP A 1 174 ? 11.638 7.389 -12.185 1.00 96.56 174 ASP A CA 1
ATOM 1390 C C . ASP A 1 174 ? 10.191 6.895 -12.120 1.00 96.56 174 ASP A C 1
ATOM 1392 O O . ASP A 1 174 ? 9.650 6.376 -13.102 1.00 96.56 174 ASP A O 1
ATOM 1396 N N . LEU A 1 175 ? 9.562 7.026 -10.957 1.00 97.50 175 LEU A N 1
ATOM 1397 C CA . LEU A 1 175 ? 8.228 6.501 -10.697 1.00 97.50 175 LEU A CA 1
ATOM 1398 C C . LEU A 1 175 ? 7.146 7.567 -10.932 1.00 97.50 175 LEU A C 1
ATOM 1400 O O . LEU A 1 175 ? 7.367 8.776 -10.828 1.00 97.50 175 LEU A O 1
ATOM 1404 N N . ASN A 1 176 ? 5.914 7.128 -11.191 1.00 96.81 176 ASN A N 1
ATOM 1405 C CA . ASN A 1 176 ? 4.738 7.997 -11.345 1.00 96.81 176 ASN A CA 1
ATOM 1406 C C . ASN A 1 176 ? 4.385 8.824 -10.087 1.00 96.81 176 ASN A C 1
ATOM 1408 O O . ASN A 1 176 ? 3.605 9.777 -10.186 1.00 96.81 176 ASN A O 1
ATOM 1412 N N . ASN A 1 177 ? 4.971 8.513 -8.926 1.00 96.00 177 ASN A N 1
ATOM 1413 C CA . ASN A 1 177 ? 4.894 9.320 -7.703 1.00 96.00 177 ASN A CA 1
ATOM 1414 C C . ASN A 1 177 ? 5.949 10.442 -7.623 1.00 96.00 177 ASN A C 1
ATOM 1416 O O . ASN A 1 177 ? 5.922 11.216 -6.669 1.00 96.00 177 ASN A O 1
ATOM 1420 N N . ARG A 1 178 ? 6.798 10.593 -8.653 1.00 94.88 178 ARG A N 1
ATOM 1421 C CA . ARG A 1 178 ? 7.925 11.546 -8.742 1.00 94.88 178 ARG A CA 1
ATOM 1422 C C . ARG A 1 178 ? 9.113 11.222 -7.837 1.00 94.88 178 ARG A C 1
ATOM 1424 O O . ARG A 1 178 ? 9.994 12.067 -7.690 1.00 94.88 178 ARG A O 1
ATOM 1431 N N . LEU A 1 179 ? 9.129 10.041 -7.234 1.00 95.50 179 LEU A N 1
ATOM 1432 C CA . LEU A 1 179 ? 10.303 9.509 -6.560 1.00 95.50 179 LEU A CA 1
ATOM 1433 C C . LEU A 1 179 ? 11.119 8.671 -7.540 1.00 95.50 179 LEU A C 1
ATOM 1435 O O . LEU A 1 179 ? 10.645 8.292 -8.614 1.00 95.50 179 LEU A O 1
ATOM 1439 N N . THR A 1 180 ? 12.352 8.390 -7.148 1.00 94.69 180 THR A N 1
ATOM 1440 C CA . THR A 1 180 ? 13.226 7.448 -7.836 1.00 94.69 180 THR A CA 1
ATOM 1441 C C . THR A 1 180 ? 13.414 6.224 -6.965 1.00 94.69 180 THR A C 1
ATOM 1443 O O . THR A 1 180 ? 13.563 6.367 -5.753 1.00 94.69 180 THR A O 1
ATOM 1446 N N . ASP A 1 181 ? 13.452 5.045 -7.569 1.00 94.62 181 ASP A N 1
ATOM 1447 C CA . ASP A 1 181 ? 13.732 3.802 -6.854 1.00 94.62 181 ASP A CA 1
ATOM 1448 C C . ASP A 1 181 ? 14.608 2.890 -7.712 1.00 94.62 181 ASP A C 1
ATOM 1450 O O . ASP A 1 181 ? 14.611 2.971 -8.940 1.00 94.62 181 ASP A O 1
ATOM 1454 N N . THR A 1 182 ? 15.369 2.025 -7.064 1.00 94.00 182 THR A N 1
ATOM 1455 C CA . THR A 1 182 ? 16.207 1.041 -7.732 1.00 94.00 182 THR A CA 1
ATOM 1456 C C . THR A 1 182 ? 15.406 -0.223 -8.003 1.00 94.00 182 THR A C 1
ATOM 1458 O O . THR A 1 182 ? 14.773 -0.763 -7.098 1.00 94.00 182 THR A O 1
ATOM 1461 N N . LEU A 1 183 ? 15.456 -0.717 -9.238 1.00 93.94 183 LEU A N 1
ATOM 1462 C CA . LEU A 1 183 ? 14.819 -1.973 -9.625 1.00 93.94 183 LEU A CA 1
ATOM 1463 C C . LEU A 1 183 ? 15.795 -3.142 -9.486 1.00 93.94 183 LEU A C 1
ATOM 1465 O O . LEU A 1 183 ? 16.970 -3.029 -9.842 1.00 93.94 183 LEU A O 1
ATOM 1469 N N . ASP A 1 184 ? 15.291 -4.277 -9.009 1.00 91.44 184 ASP A N 1
ATOM 1470 C CA . ASP A 1 184 ? 15.993 -5.553 -9.027 1.00 91.44 184 ASP A CA 1
ATOM 1471 C C . ASP A 1 184 ? 15.999 -6.115 -10.462 1.00 91.44 184 ASP A C 1
ATOM 1473 O O . ASP A 1 184 ? 14.942 -6.502 -10.978 1.00 91.44 184 ASP A O 1
ATOM 1477 N N . PRO A 1 185 ? 17.165 -6.174 -11.130 1.00 86.81 185 PRO A N 1
ATOM 1478 C CA . PRO A 1 185 ? 17.250 -6.616 -12.512 1.00 86.81 185 PRO A CA 1
ATOM 1479 C C . PRO A 1 185 ? 16.939 -8.098 -12.719 1.00 86.81 185 PRO A C 1
ATOM 1481 O O . PRO A 1 185 ? 16.615 -8.479 -13.843 1.00 86.81 185 PRO A O 1
ATOM 1484 N N . ASP A 1 186 ? 17.005 -8.916 -11.669 1.00 89.00 186 ASP A N 1
ATOM 1485 C CA . ASP A 1 186 ? 16.736 -10.354 -11.743 1.00 89.00 186 ASP A CA 1
ATOM 1486 C C . ASP A 1 186 ? 15.259 -10.692 -11.456 1.00 89.00 186 ASP A C 1
ATOM 1488 O O . ASP A 1 186 ? 14.859 -11.855 -11.489 1.00 89.00 186 ASP A O 1
ATOM 1492 N N . SER A 1 187 ? 14.424 -9.673 -11.225 1.00 93.06 187 SER A N 1
ATOM 1493 C CA . SER A 1 187 ? 12.996 -9.813 -10.901 1.00 93.06 187 SER A CA 1
ATOM 1494 C C . SER A 1 187 ? 12.045 -9.567 -12.083 1.00 93.06 187 SER A C 1
ATOM 1496 O O . SER A 1 187 ? 10.828 -9.479 -11.894 1.00 93.06 187 SER A O 1
ATOM 1498 N N . LEU A 1 188 ? 12.581 -9.434 -13.301 1.00 94.56 188 LEU A N 1
ATOM 1499 C CA . LEU A 1 188 ? 11.789 -9.124 -14.489 1.00 94.56 188 LEU A CA 1
ATOM 1500 C C . LEU A 1 188 ? 10.773 -10.226 -14.807 1.00 94.56 188 LEU A C 1
ATOM 1502 O O . LEU A 1 188 ? 11.118 -11.398 -15.004 1.00 94.56 188 LEU A O 1
ATOM 1506 N N . ARG A 1 189 ? 9.507 -9.823 -14.929 1.00 95.12 189 ARG A N 1
ATOM 1507 C CA . ARG A 1 189 ? 8.409 -10.726 -15.287 1.00 95.12 189 ARG A CA 1
ATOM 1508 C C . ARG A 1 189 ? 7.349 -10.052 -16.144 1.00 95.12 189 ARG A C 1
ATOM 1510 O O . ARG A 1 189 ? 7.023 -8.886 -15.918 1.00 95.12 189 ARG A O 1
ATOM 1517 N N . LEU A 1 190 ? 6.791 -10.803 -17.083 1.00 94.69 190 LEU A N 1
ATOM 1518 C CA . LEU A 1 190 ? 5.580 -10.439 -17.809 1.00 94.69 190 LEU A CA 1
ATOM 1519 C C . LEU A 1 190 ? 4.353 -11.054 -17.133 1.00 94.69 190 LEU A C 1
ATOM 1521 O O . LEU A 1 190 ? 4.444 -12.107 -16.501 1.00 94.69 190 LEU A O 1
ATOM 1525 N N . ASP A 1 191 ? 3.205 -10.403 -17.276 1.00 93.69 191 ASP A N 1
ATOM 1526 C CA . ASP A 1 191 ? 1.909 -11.032 -17.025 1.00 93.69 191 ASP A CA 1
ATOM 1527 C C . ASP A 1 191 ? 1.212 -11.462 -18.328 1.00 93.69 191 ASP A C 1
ATOM 1529 O O . ASP A 1 191 ? 1.740 -11.296 -19.428 1.00 93.69 191 ASP A O 1
ATOM 1533 N N . GLU A 1 192 ? 0.017 -12.039 -18.197 1.00 91.56 192 GLU A N 1
ATOM 1534 C CA . GLU A 1 192 ? -0.807 -12.512 -19.319 1.00 91.56 192 GLU A CA 1
ATOM 1535 C C . GLU A 1 192 ? -1.243 -11.387 -20.275 1.00 91.56 192 GLU A C 1
ATOM 1537 O O . GLU A 1 192 ? -1.685 -11.655 -21.390 1.00 91.56 192 GLU A O 1
ATOM 1542 N N . GLN A 1 193 ? -1.138 -10.125 -19.848 1.00 91.50 193 GLN A N 1
ATOM 1543 C CA . GLN A 1 193 ? -1.431 -8.940 -20.653 1.00 91.50 193 GLN A CA 1
ATOM 1544 C C . GLN A 1 193 ? -0.153 -8.297 -21.217 1.00 91.50 193 GLN A C 1
ATOM 1546 O O . GLN A 1 193 ? -0.193 -7.162 -21.693 1.00 91.50 193 GLN A O 1
ATOM 1551 N N . GLU A 1 194 ? 0.980 -9.005 -21.155 1.00 91.06 194 GLU A N 1
ATOM 1552 C CA . GLU A 1 194 ? 2.301 -8.551 -21.601 1.00 91.06 194 GLU A CA 1
ATOM 1553 C C . GLU A 1 194 ? 2.800 -7.282 -20.886 1.00 91.06 194 GLU A C 1
ATOM 1555 O O . GLU A 1 194 ? 3.678 -6.564 -21.389 1.00 91.06 194 GLU A O 1
ATOM 1560 N N . ARG A 1 195 ? 2.261 -6.980 -19.700 1.00 94.75 195 ARG A N 1
ATOM 1561 C CA . ARG A 1 195 ? 2.781 -5.908 -18.850 1.00 94.75 195 ARG A CA 1
ATOM 1562 C C . ARG A 1 195 ? 4.049 -6.397 -18.179 1.00 94.75 195 ARG A C 1
ATOM 1564 O O . ARG A 1 195 ? 4.102 -7.516 -17.679 1.00 94.75 195 ARG A O 1
ATO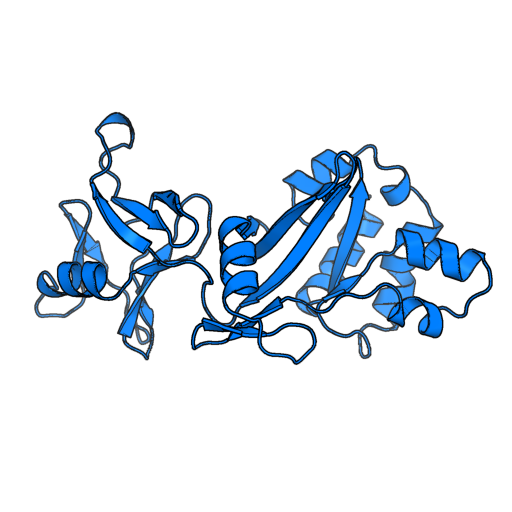M 1571 N N . LEU A 1 196 ? 5.076 -5.553 -18.184 1.00 96.12 196 LEU A N 1
ATOM 1572 C CA . LEU A 1 196 ? 6.388 -5.886 -17.645 1.00 96.12 196 LEU A CA 1
ATOM 1573 C C . LEU A 1 196 ? 6.521 -5.315 -16.240 1.00 96.12 196 LEU A C 1
ATOM 1575 O O . LEU A 1 196 ? 6.237 -4.139 -16.027 1.00 96.12 196 LEU A O 1
ATOM 1579 N N . PHE A 1 197 ? 6.998 -6.123 -15.304 1.00 96.75 197 PHE A N 1
ATOM 1580 C CA . PHE A 1 197 ? 7.192 -5.726 -13.917 1.00 96.75 197 PHE A CA 1
ATOM 1581 C C . PHE A 1 197 ? 8.606 -6.029 -13.443 1.00 96.75 197 PHE A C 1
ATOM 1583 O O . PHE A 1 197 ? 9.245 -6.963 -13.927 1.00 96.75 197 PHE A O 1
ATOM 1590 N N . ALA A 1 198 ? 9.044 -5.266 -12.449 1.00 96.00 198 ALA A N 1
ATOM 1591 C CA . ALA A 1 198 ? 10.220 -5.544 -11.637 1.00 96.00 198 ALA A CA 1
ATOM 1592 C C . ALA A 1 198 ? 9.913 -5.195 -10.176 1.00 96.00 198 ALA A C 1
ATOM 1594 O O . ALA A 1 198 ? 9.093 -4.321 -9.893 1.00 96.00 198 ALA A O 1
ATOM 1595 N N . THR A 1 199 ? 10.569 -5.868 -9.242 1.00 95.50 199 THR A N 1
ATOM 1596 C CA . THR A 1 199 ? 10.584 -5.487 -7.830 1.00 95.50 199 THR A CA 1
ATOM 1597 C C . THR A 1 199 ? 11.513 -4.293 -7.648 1.00 95.50 199 THR A C 1
ATOM 1599 O O . THR A 1 199 ? 12.607 -4.261 -8.206 1.00 95.50 199 THR A O 1
ATOM 1602 N N . SER A 1 200 ? 11.088 -3.308 -6.870 1.00 95.44 200 SER A N 1
ATOM 1603 C CA . SER A 1 200 ? 11.905 -2.178 -6.453 1.00 95.44 200 SER A CA 1
ATOM 1604 C C . SER A 1 200 ? 12.396 -2.346 -5.016 1.00 95.44 200 SER A C 1
ATOM 1606 O O . SER A 1 200 ? 11.874 -3.177 -4.266 1.00 95.44 200 SER A O 1
ATOM 1608 N N . ALA A 1 201 ? 13.414 -1.576 -4.632 1.00 93.50 201 ALA A N 1
ATOM 1609 C CA . ALA A 1 201 ? 14.006 -1.668 -3.303 1.00 93.50 201 ALA A CA 1
ATOM 1610 C C . ALA A 1 201 ? 13.036 -1.209 -2.203 1.00 93.50 201 ALA A C 1
ATOM 1612 O O . ALA A 1 201 ? 12.912 -1.889 -1.184 1.00 93.50 201 ALA A O 1
ATOM 1613 N N . ASP A 1 202 ? 12.314 -0.108 -2.433 1.00 94.38 202 ASP A N 1
ATOM 1614 C CA . ASP A 1 202 ? 11.535 0.557 -1.381 1.00 94.38 202 ASP A CA 1
ATOM 1615 C C . ASP A 1 202 ? 10.017 0.502 -1.594 1.00 94.38 202 ASP A C 1
ATOM 1617 O O . ASP A 1 202 ? 9.246 0.736 -0.661 1.00 94.38 202 ASP A O 1
ATOM 1621 N N . HIS A 1 203 ? 9.559 0.185 -2.805 1.00 96.06 203 HIS A N 1
ATOM 1622 C CA . HIS A 1 203 ? 8.154 0.334 -3.184 1.00 96.06 203 HIS A CA 1
ATOM 1623 C C . HIS A 1 203 ? 7.467 -0.950 -3.677 1.00 96.06 203 HIS A C 1
ATOM 1625 O O . HIS A 1 203 ? 6.331 -0.903 -4.168 1.00 96.06 203 HIS A O 1
ATOM 1631 N N . GLY A 1 204 ? 8.111 -2.105 -3.501 1.00 95.94 204 GLY A N 1
ATOM 1632 C CA . GLY A 1 204 ? 7.548 -3.400 -3.870 1.00 95.94 204 GLY A CA 1
ATOM 1633 C C . GLY A 1 204 ? 7.521 -3.598 -5.383 1.00 95.94 204 GLY A C 1
ATOM 1634 O O . GLY A 1 204 ? 8.448 -3.223 -6.087 1.00 95.94 204 GLY A O 1
ATOM 1635 N N . LEU A 1 205 ? 6.477 -4.231 -5.913 1.00 96.81 205 LEU A N 1
ATOM 1636 C CA . LEU A 1 205 ? 6.370 -4.447 -7.357 1.00 96.81 205 LEU A CA 1
ATOM 1637 C C . LEU A 1 205 ? 6.101 -3.127 -8.096 1.00 96.81 205 LEU A C 1
ATOM 1639 O O . LEU A 1 205 ? 5.233 -2.361 -7.688 1.00 96.81 205 LEU A O 1
ATOM 1643 N N . VAL A 1 206 ? 6.762 -2.903 -9.228 1.00 97.62 206 VAL A N 1
ATOM 1644 C CA . VAL A 1 206 ? 6.582 -1.741 -10.108 1.00 97.62 206 VAL A CA 1
ATOM 1645 C C . VAL A 1 206 ? 6.329 -2.215 -11.538 1.00 97.62 206 VAL A C 1
ATOM 1647 O O . VAL A 1 206 ? 7.012 -3.112 -12.027 1.00 97.62 206 VAL A O 1
ATOM 1650 N N . GLU A 1 207 ? 5.355 -1.613 -12.223 1.00 97.62 207 GLU A N 1
ATOM 1651 C CA . GLU A 1 207 ? 5.132 -1.849 -13.653 1.00 97.62 207 GLU A CA 1
ATOM 1652 C C . GLU A 1 207 ? 6.035 -0.931 -14.479 1.00 97.62 207 GLU A C 1
ATOM 1654 O O . GLU A 1 207 ? 6.132 0.265 -14.215 1.00 97.62 207 GLU A O 1
ATOM 1659 N N . ILE A 1 208 ? 6.677 -1.458 -15.511 1.00 97.50 208 ILE A N 1
ATOM 1660 C CA . ILE A 1 208 ? 7.474 -0.682 -16.455 1.00 97.50 208 ILE A CA 1
ATOM 1661 C C . ILE A 1 208 ? 6.544 -0.138 -17.543 1.00 97.50 208 ILE A C 1
ATOM 1663 O O . ILE A 1 208 ? 5.883 -0.903 -18.245 1.00 97.50 208 ILE A O 1
ATOM 1667 N N . ALA A 1 209 ? 6.501 1.192 -17.690 1.00 97.31 209 ALA A N 1
ATOM 1668 C CA . ALA A 1 209 ? 5.668 1.859 -18.688 1.00 97.31 209 ALA A CA 1
ATOM 1669 C C . ALA A 1 209 ? 6.001 1.415 -20.121 1.00 97.31 209 ALA A C 1
ATOM 1671 O O . ALA A 1 209 ? 7.099 0.940 -20.408 1.00 97.31 209 ALA A O 1
ATOM 1672 N N . ASP A 1 210 ? 5.080 1.653 -21.055 1.00 95.94 210 ASP A N 1
ATOM 1673 C CA . ASP A 1 210 ? 5.202 1.170 -22.435 1.00 95.94 210 ASP A CA 1
ATOM 1674 C C . ASP A 1 210 ? 6.508 1.566 -23.129 1.00 95.94 210 ASP A C 1
ATOM 1676 O O . ASP A 1 210 ? 7.175 0.714 -23.707 1.00 95.94 210 ASP A O 1
ATOM 1680 N N . ALA A 1 211 ? 6.911 2.836 -23.065 1.00 95.12 211 ALA A N 1
ATOM 1681 C CA . ALA A 1 211 ? 8.127 3.294 -23.739 1.00 95.12 211 ALA A CA 1
ATOM 1682 C C . ALA A 1 211 ? 9.407 2.576 -23.244 1.00 95.12 211 ALA A C 1
ATOM 1684 O O . ALA A 1 211 ? 10.128 2.012 -24.080 1.00 95.12 211 ALA A O 1
ATOM 1685 N N . PRO A 1 212 ? 9.712 2.536 -21.928 1.00 94.56 212 PRO A N 1
ATOM 1686 C CA . PRO A 1 212 ? 10.842 1.751 -21.437 1.00 94.56 212 PRO A CA 1
ATOM 1687 C C . PRO A 1 212 ? 10.654 0.241 -21.641 1.00 94.56 212 PRO A C 1
ATOM 1689 O O . PRO A 1 212 ? 11.612 -0.431 -22.018 1.00 94.56 212 PRO A O 1
ATOM 1692 N N . ARG A 1 213 ? 9.432 -0.295 -21.505 1.00 95.31 213 ARG A N 1
ATOM 1693 C CA . ARG A 1 213 ? 9.126 -1.714 -21.761 1.00 95.31 213 ARG A CA 1
ATOM 1694 C C . ARG A 1 213 ? 9.492 -2.116 -23.187 1.00 95.31 213 ARG A C 1
ATOM 1696 O O . ARG A 1 213 ? 10.255 -3.057 -23.377 1.00 95.31 213 ARG A O 1
ATOM 1703 N N . PHE A 1 214 ? 9.010 -1.386 -24.193 1.00 94.19 214 PHE A N 1
ATOM 1704 C CA . PHE A 1 214 ? 9.332 -1.668 -25.593 1.00 94.19 214 PHE A CA 1
ATOM 1705 C C . PHE A 1 214 ? 10.826 -1.535 -25.880 1.00 94.19 214 PHE A C 1
ATOM 1707 O O . PHE A 1 214 ? 11.366 -2.299 -26.676 1.00 94.19 214 PHE A O 1
ATOM 1714 N N . THR A 1 215 ? 11.509 -0.594 -25.227 1.00 92.50 215 THR A N 1
ATOM 1715 C CA . THR A 1 215 ? 12.960 -0.433 -25.376 1.00 92.50 215 THR A CA 1
ATOM 1716 C C . THR A 1 215 ? 13.704 -1.677 -24.891 1.00 92.50 215 THR A C 1
ATOM 1718 O O . THR A 1 215 ? 14.568 -2.174 -25.611 1.00 92.50 215 THR A O 1
ATOM 1721 N N . LEU A 1 216 ? 13.317 -2.224 -23.735 1.00 91.88 216 LEU A N 1
ATOM 1722 C CA . LEU A 1 216 ? 13.875 -3.471 -23.209 1.00 91.88 216 LEU A CA 1
ATOM 1723 C C . LEU A 1 216 ? 13.557 -4.654 -24.125 1.00 91.88 216 LEU A C 1
ATOM 1725 O O . LEU A 1 216 ? 14.469 -5.347 -24.571 1.00 91.88 216 LEU A O 1
ATOM 1729 N N . LEU A 1 217 ? 12.285 -4.851 -24.481 1.00 91.94 217 LEU A N 1
ATOM 1730 C CA . LEU A 1 217 ? 11.838 -6.017 -25.253 1.00 91.94 217 LEU A CA 1
ATOM 1731 C C . LEU A 1 217 ? 12.461 -6.112 -26.655 1.00 91.94 217 LEU A C 1
ATOM 1733 O O . LEU A 1 217 ? 12.559 -7.204 -27.204 1.00 91.94 217 LEU A O 1
ATOM 1737 N N . ARG A 1 218 ? 12.972 -5.012 -27.223 1.00 93.50 218 ARG A N 1
ATOM 1738 C CA . ARG A 1 218 ? 13.748 -5.047 -28.479 1.00 93.50 218 ARG A CA 1
ATOM 1739 C C . ARG A 1 218 ? 15.062 -5.818 -28.383 1.00 93.50 218 ARG A C 1
ATOM 1741 O O . ARG A 1 218 ? 15.638 -6.150 -29.414 1.00 93.50 218 ARG A O 1
ATOM 1748 N N . THR A 1 219 ? 15.547 -6.055 -27.172 1.00 93.44 219 THR A N 1
ATOM 1749 C CA . THR A 1 219 ? 16.787 -6.791 -26.914 1.00 93.44 219 THR A CA 1
ATOM 1750 C C . THR A 1 219 ? 16.525 -8.241 -26.520 1.00 93.44 219 THR A C 1
ATOM 1752 O O . THR A 1 219 ? 17.482 -8.959 -26.238 1.00 93.44 219 THR A O 1
ATOM 1755 N N . VAL A 1 220 ? 15.263 -8.689 -26.486 1.00 94.00 220 VAL A N 1
ATOM 1756 C CA . VAL A 1 220 ? 14.912 -10.044 -26.049 1.00 94.00 220 VAL A CA 1
ATOM 1757 C C . VAL A 1 220 ? 15.617 -11.103 -26.910 1.00 94.00 220 VAL A C 1
ATOM 1759 O O . VAL A 1 220 ? 15.829 -10.905 -28.107 1.00 94.00 220 VAL A O 1
ATOM 1762 N N . SER A 1 221 ? 16.051 -12.204 -26.297 1.00 94.19 221 SER A N 1
ATOM 1763 C CA . SER A 1 221 ? 16.625 -13.345 -27.016 1.00 94.19 221 SER A CA 1
ATOM 1764 C C . SER A 1 221 ? 15.582 -14.026 -27.906 1.00 94.19 221 SER A C 1
ATOM 1766 O O . SER A 1 221 ? 14.384 -13.902 -27.674 1.00 94.19 221 SER A O 1
ATOM 1768 N N . GLU A 1 222 ? 16.030 -14.776 -28.916 1.00 92.12 222 GLU A N 1
ATOM 1769 C CA . GLU A 1 222 ? 15.133 -15.473 -29.858 1.00 92.12 222 GLU A CA 1
ATOM 1770 C C . GLU A 1 222 ? 14.218 -16.503 -29.180 1.00 92.12 222 GLU A C 1
ATOM 1772 O O . GLU A 1 222 ? 13.109 -16.747 -29.645 1.00 92.12 222 GLU A O 1
ATOM 1777 N N . ASP A 1 223 ? 14.665 -17.094 -28.068 1.00 91.38 223 ASP A N 1
ATOM 1778 C CA . ASP A 1 223 ? 13.864 -18.000 -27.238 1.00 91.38 223 ASP A CA 1
ATOM 1779 C C . ASP A 1 223 ? 12.925 -17.265 -26.267 1.00 91.38 223 ASP A C 1
ATOM 1781 O O . ASP A 1 223 ? 12.232 -17.906 -25.479 1.00 91.38 223 ASP A O 1
ATOM 1785 N N . CYS A 1 224 ? 12.918 -15.930 -26.312 1.00 88.88 224 CYS A N 1
ATOM 1786 C CA . CYS A 1 224 ? 12.153 -15.026 -25.465 1.00 88.88 224 CYS A CA 1
ATOM 1787 C C . CYS A 1 224 ? 12.463 -15.104 -23.959 1.00 88.88 224 CYS A C 1
ATOM 1789 O O . CYS A 1 224 ? 11.732 -14.520 -23.166 1.00 88.88 224 CYS A O 1
ATOM 1791 N N . ARG A 1 225 ? 13.539 -15.775 -23.526 1.00 91.75 225 ARG A N 1
ATOM 1792 C CA . ARG A 1 225 ? 13.813 -16.020 -22.092 1.00 91.75 225 ARG A CA 1
ATOM 1793 C C . ARG A 1 225 ? 14.719 -15.003 -21.422 1.00 91.75 225 ARG A C 1
ATOM 1795 O O . ARG A 1 225 ? 14.812 -14.992 -20.197 1.00 91.75 225 ARG A O 1
ATOM 1802 N N . THR A 1 226 ? 15.427 -14.181 -22.190 1.00 93.12 226 THR A N 1
ATOM 1803 C CA . THR A 1 226 ? 16.365 -13.202 -21.633 1.00 93.12 226 THR A CA 1
ATOM 1804 C C . THR A 1 226 ? 16.269 -11.858 -22.329 1.00 93.12 226 THR A C 1
ATOM 1806 O O . THR A 1 226 ? 15.972 -11.789 -23.517 1.00 93.12 226 THR A O 1
ATOM 1809 N N . VAL A 1 227 ? 16.576 -10.784 -21.611 1.00 93.25 227 VAL A N 1
ATOM 1810 C CA . VAL A 1 227 ? 16.564 -9.405 -22.116 1.00 93.25 227 VAL A CA 1
ATOM 1811 C C . VAL A 1 227 ? 17.813 -8.664 -21.642 1.00 93.25 227 VAL A C 1
ATOM 1813 O O . VAL A 1 227 ? 18.392 -9.025 -20.617 1.00 93.25 227 VAL A O 1
ATOM 1816 N N . GLU A 1 228 ? 18.280 -7.666 -22.391 1.00 89.75 228 GLU A N 1
ATOM 1817 C CA . GLU A 1 228 ? 19.354 -6.791 -21.915 1.00 89.75 228 GLU A CA 1
ATOM 1818 C C . GLU A 1 228 ? 18.781 -5.769 -20.940 1.00 89.75 228 GLU A C 1
ATOM 1820 O O . GLU A 1 228 ? 17.932 -4.948 -21.287 1.00 89.75 228 GLU A O 1
ATOM 1825 N N . PHE A 1 229 ? 19.250 -5.841 -19.698 1.00 85.88 229 PHE A N 1
ATOM 1826 C CA . PHE A 1 229 ? 18.835 -4.957 -18.625 1.00 85.88 229 PHE A CA 1
ATOM 1827 C C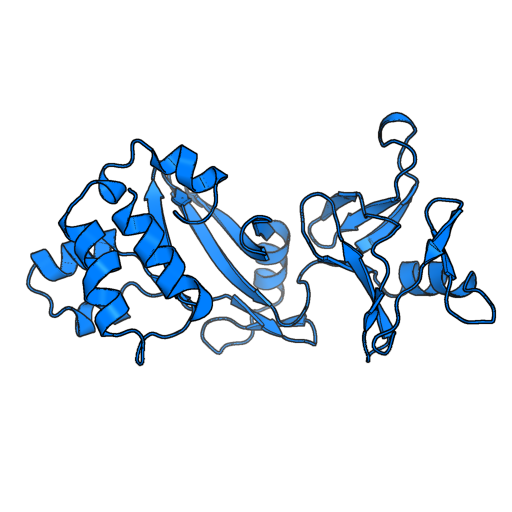 . PHE A 1 229 ? 20.001 -4.709 -17.668 1.00 85.88 229 PHE A C 1
ATOM 1829 O O . PHE A 1 229 ? 20.686 -5.649 -17.263 1.00 85.88 229 PHE A O 1
ATOM 1836 N N . ALA A 1 230 ? 20.250 -3.441 -17.323 1.00 78.31 230 ALA A N 1
ATOM 1837 C CA . ALA A 1 230 ? 21.429 -3.031 -16.549 1.00 78.31 230 ALA A CA 1
ATOM 1838 C C . ALA A 1 230 ? 22.767 -3.470 -17.194 1.00 78.31 230 ALA A C 1
ATOM 1840 O O . ALA A 1 230 ? 23.638 -4.020 -16.521 1.00 78.31 230 ALA A O 1
ATOM 1841 N N . GLY A 1 231 ? 22.903 -3.324 -18.518 1.00 80.69 231 GLY A N 1
ATOM 1842 C CA . GLY A 1 231 ? 24.132 -3.679 -19.242 1.00 80.69 231 GLY A CA 1
ATOM 1843 C C . GLY A 1 231 ? 24.463 -5.179 -19.303 1.00 80.69 231 GLY A C 1
ATOM 1844 O O . GLY A 1 231 ? 25.565 -5.544 -19.709 1.00 80.69 231 GLY A O 1
ATOM 1845 N N . ALA A 1 232 ? 23.539 -6.063 -18.914 1.00 86.00 232 ALA A N 1
ATOM 1846 C CA . ALA A 1 232 ? 23.742 -7.509 -18.923 1.00 86.00 232 ALA A CA 1
ATOM 1847 C C . ALA A 1 232 ? 22.481 -8.265 -19.361 1.00 86.00 232 ALA A C 1
ATOM 1849 O O . ALA A 1 232 ? 21.374 -7.734 -19.338 1.00 86.00 232 ALA A O 1
ATOM 1850 N N . ARG A 1 233 ? 22.646 -9.536 -19.744 1.00 90.38 233 ARG A N 1
ATOM 1851 C CA . ARG A 1 233 ? 21.519 -10.435 -20.020 1.00 90.38 233 ARG A CA 1
ATOM 1852 C C . ARG A 1 233 ? 20.876 -10.878 -18.707 1.00 90.38 233 ARG A C 1
ATOM 1854 O O . ARG A 1 233 ? 21.558 -11.426 -17.841 1.00 90.38 233 ARG A O 1
ATOM 1861 N N . ARG A 1 234 ? 19.574 -10.639 -18.578 1.00 91.56 234 ARG A N 1
ATOM 1862 C CA . ARG A 1 234 ? 18.747 -10.988 -17.416 1.00 91.56 234 ARG A CA 1
ATOM 1863 C C . ARG A 1 234 ? 17.612 -11.901 -17.833 1.00 91.56 234 ARG A C 1
ATOM 1865 O O . ARG A 1 234 ? 17.141 -11.810 -18.966 1.00 91.56 234 ARG A O 1
ATOM 1872 N N . THR A 1 235 ? 17.192 -12.773 -16.927 1.00 92.94 235 THR A N 1
ATOM 1873 C CA . THR A 1 235 ? 16.043 -13.656 -17.143 1.00 92.94 235 THR A CA 1
ATOM 1874 C C . THR A 1 235 ? 14.768 -12.829 -17.259 1.00 92.94 235 THR A C 1
ATOM 1876 O O . THR A 1 235 ? 14.550 -11.903 -16.483 1.00 92.94 235 THR A O 1
ATOM 1879 N N . LEU A 1 236 ? 13.929 -13.179 -18.226 1.00 93.62 236 LEU A N 1
ATOM 1880 C CA . LEU A 1 236 ? 12.582 -12.659 -18.391 1.00 93.62 236 LEU A CA 1
ATOM 1881 C C . LEU A 1 236 ? 11.601 -13.792 -18.096 1.00 93.62 236 LEU A C 1
ATOM 1883 O O . LEU A 1 236 ? 11.517 -14.751 -18.863 1.00 93.62 236 LEU A O 1
ATOM 1887 N N . SER A 1 237 ? 10.884 -13.686 -16.980 1.00 92.88 237 SER A N 1
ATOM 1888 C CA . SER A 1 237 ? 9.909 -14.706 -16.582 1.00 92.88 237 SER A CA 1
ATOM 1889 C C . SER A 1 237 ? 8.582 -14.493 -17.308 1.00 92.88 237 SER A C 1
ATOM 1891 O O . SER A 1 237 ? 8.070 -13.369 -17.337 1.00 92.88 237 SER A O 1
ATOM 1893 N N . TRP A 1 238 ? 8.014 -15.563 -17.861 1.00 86.25 238 TRP A N 1
ATOM 1894 C CA . TRP A 1 238 ? 6.696 -15.551 -18.499 1.00 86.25 238 TRP A CA 1
ATOM 1895 C C . TRP A 1 238 ? 5.620 -16.062 -17.533 1.00 86.25 238 TRP A C 1
ATOM 1897 O O . TRP A 1 238 ? 5.949 -16.773 -16.582 1.00 86.25 238 TRP A O 1
ATOM 1907 N N . PRO A 1 239 ? 4.335 -15.738 -17.763 1.00 80.94 239 PRO A N 1
ATOM 1908 C CA . PRO A 1 239 ? 3.237 -16.203 -16.910 1.00 80.94 239 PRO A CA 1
ATOM 1909 C C . PRO A 1 239 ? 3.192 -17.730 -16.744 1.00 80.94 239 PRO A C 1
ATOM 1911 O O . PRO A 1 239 ? 2.852 -18.217 -15.669 1.00 80.94 239 PRO A O 1
ATOM 1914 N N . ASP A 1 240 ? 3.595 -18.466 -17.786 1.00 70.31 240 ASP A N 1
ATOM 1915 C CA . ASP A 1 240 ? 3.507 -19.930 -17.867 1.00 70.31 240 ASP A CA 1
ATOM 1916 C C . ASP A 1 240 ? 4.821 -20.673 -17.528 1.00 70.31 240 ASP A C 1
ATOM 1918 O O . ASP A 1 240 ? 4.869 -21.903 -17.629 1.00 70.31 240 ASP A O 1
ATOM 1922 N N . GLY A 1 241 ? 5.874 -19.955 -17.106 1.00 53.00 241 GLY A N 1
ATOM 1923 C CA . GLY A 1 241 ? 7.193 -20.516 -16.760 1.00 53.00 241 GLY A CA 1
ATOM 1924 C C . GLY A 1 241 ? 8.348 -19.970 -17.587 1.00 53.00 241 GLY A C 1
ATOM 1925 O O . GLY A 1 241 ? 8.371 -20.201 -18.817 1.00 53.00 241 GLY A O 1
#

pLDDT: mean 92.81, std 7.17, range [53.0, 98.0]

Foldseek 3Di:
DVLLQVLQVVLVVLLEFEWEDDQQDTATCQFPVSVVSCPPPPCVVDPLLSCCRNPVCVVCSVPDDHWYFYSVVLSVVVVVPDDNVVSRVVGTAHAFEQEPVRFTDGPNHTDDPVVLLVQLLQWFARPSSRWIKGWDAPDPRHIDIGTYHYPDANKEQADWDQDDVVVVLFIWGCISSRDIWTWDQQQWEAEPVRWIWTQTDTHGIYTYDDVVSVVFQVQADPVRQWTQDSNDTYGYHYNVD

Radius of gyration: 20.85 Å; chains: 1; bounding box: 52×40×58 Å

Secondary structure (DSSP, 8-state):
-HHHHHHHHHHGGGTEEE-EEETTEEE-TTSHHHHHHTTT-GGGT-HHHHHIIIIITGGGGGGPPSEEE-HHHHHHHHHTT--HHHHHTTSEEPPEEE-TT--EEETTEEPPHHHHHHHHHTEEEETTTTEEEEEEEEETTEEEEEEEEESS-S-EEEEEEEPPGGGTTPEEEEETTS-EEEE-GGG-EE-TT--EEEEETTTEEEEEPHHHHHHHHTT--TTSSEEEETTEEEE-B-TT-